Protein AF-A0A9D7JPU1-F1 (afdb_monomer)

Solvent-accessible surface area (backbone atoms only — not comparable to full-atom values): 12082 Å² total; per-residue (Å²): 112,72,72,60,59,52,53,53,54,51,59,51,62,78,64,71,44,66,69,60,55,51,57,49,53,52,51,52,49,53,54,52,50,52,51,51,50,51,52,51,49,53,50,52,52,53,52,50,53,53,52,49,55,55,47,51,59,44,49,53,51,32,52,54,38,50,54,53,34,54,50,53,51,50,56,47,52,54,51,49,54,52,50,52,54,53,49,50,36,44,55,69,66,71,63,54,66,66,49,39,75,73,31,70,65,66,59,38,50,92,76,61,81,72,82,87,79,72,74,51,66,52,50,50,58,52,52,75,40,50,92,79,50,62,79,89,49,51,66,57,47,52,50,48,52,55,51,51,52,53,51,52,52,48,52,62,69,42,45,62,58,49,52,49,52,50,54,37,51,54,42,44,50,74,75,36,65,42,72,74,40,89,48,69,72,25,46,51,54,44,42,51,45,58,74,67,36,67,40,61,28,67,72,47,75,63,62,70,82,58,81,81,114

Structure (mmCIF, N/CA/C/O backbone):
data_AF-A0A9D7JPU1-F1
#
_entry.id   AF-A0A9D7JPU1-F1
#
loop_
_atom_site.group_PDB
_atom_site.id
_atom_site.type_symbol
_atom_site.label_atom_id
_atom_site.label_alt_id
_atom_site.label_comp_id
_atom_site.label_asym_id
_atom_site.label_entity_id
_atom_site.label_seq_id
_atom_site.pdbx_PDB_ins_code
_atom_site.Cartn_x
_atom_site.Cartn_y
_atom_site.Cartn_z
_atom_site.occupancy
_atom_site.B_iso_or_equiv
_atom_site.auth_seq_id
_atom_site.auth_comp_id
_atom_site.auth_asym_id
_atom_site.auth_atom_id
_atom_site.pdbx_PDB_model_num
ATOM 1 N N . MET A 1 1 ? -39.599 10.832 43.050 1.00 56.16 1 MET A N 1
ATOM 2 C CA . MET A 1 1 ? -38.949 9.732 43.800 1.00 56.16 1 MET A CA 1
ATOM 3 C C . MET A 1 1 ? -38.439 10.158 45.180 1.00 56.16 1 MET A C 1
ATOM 5 O O . MET A 1 1 ? -38.893 9.575 46.152 1.00 56.16 1 MET A O 1
ATOM 9 N N . ILE A 1 2 ? -37.648 11.232 45.325 1.00 65.88 2 ILE A N 1
ATOM 10 C CA . ILE A 1 2 ? -37.103 11.702 46.627 1.00 65.88 2 ILE A CA 1
ATOM 11 C C . ILE A 1 2 ? -38.149 11.846 47.760 1.00 65.88 2 ILE A C 1
ATOM 13 O O . ILE A 1 2 ? -37.878 11.476 48.899 1.00 65.88 2 ILE A O 1
ATOM 17 N N . LYS A 1 3 ? -39.375 12.321 47.480 1.00 65.31 3 LYS A N 1
ATOM 18 C CA . LYS A 1 3 ? -40.420 12.511 48.514 1.00 65.31 3 LYS A CA 1
ATOM 19 C C . LYS A 1 3 ? -40.964 11.199 49.110 1.00 65.31 3 LYS A C 1
ATOM 21 O O . LYS A 1 3 ? -41.389 11.203 50.263 1.00 65.31 3 LYS A O 1
ATOM 26 N N . PHE A 1 4 ? -40.944 10.102 48.348 1.00 70.81 4 PHE A N 1
ATOM 27 C CA . PHE A 1 4 ? -41.438 8.789 48.784 1.00 70.81 4 PHE A CA 1
ATOM 28 C C . PHE A 1 4 ? -40.434 8.119 49.730 1.00 70.81 4 PHE A C 1
ATOM 30 O O . PHE A 1 4 ? -40.777 7.798 50.867 1.00 70.81 4 PHE A O 1
ATOM 37 N N . PHE A 1 5 ? -39.160 8.072 49.327 1.00 66.75 5 PHE A N 1
ATOM 38 C CA . PHE A 1 5 ? -38.055 7.593 50.166 1.00 66.75 5 PHE A CA 1
ATOM 39 C C . PHE A 1 5 ? -37.908 8.423 51.456 1.00 66.75 5 PHE A C 1
ATOM 41 O O . PHE A 1 5 ? -37.664 7.876 52.530 1.00 66.75 5 PHE A O 1
ATOM 48 N N . ARG A 1 6 ? -38.173 9.739 51.400 1.00 73.12 6 ARG A N 1
ATOM 49 C CA . ARG A 1 6 ? -38.145 10.622 52.581 1.00 73.12 6 ARG A CA 1
ATOM 50 C C . ARG A 1 6 ? -39.247 10.321 53.607 1.00 73.12 6 ARG A C 1
ATOM 52 O O . ARG A 1 6 ? -39.011 10.480 54.803 1.00 73.12 6 ARG A O 1
ATOM 59 N N . LYS A 1 7 ? -40.441 9.896 53.168 1.00 73.44 7 LYS A N 1
ATOM 60 C CA . LYS A 1 7 ? -41.538 9.483 54.069 1.00 73.44 7 LYS A CA 1
ATOM 61 C C . LYS A 1 7 ? -41.219 8.166 54.779 1.00 73.44 7 LYS A C 1
ATOM 63 O O . LYS A 1 7 ? -41.471 8.049 55.973 1.00 73.44 7 LYS A O 1
ATOM 68 N N . ILE A 1 8 ? -40.632 7.212 54.060 1.00 69.94 8 ILE A N 1
ATOM 69 C CA . ILE A 1 8 ? -40.251 5.900 54.599 1.00 69.94 8 ILE A CA 1
ATOM 70 C C . ILE A 1 8 ? -39.132 6.047 55.639 1.00 69.94 8 ILE A C 1
ATOM 72 O O . ILE A 1 8 ? -39.232 5.494 56.730 1.00 69.94 8 ILE A O 1
ATOM 76 N N . ARG A 1 9 ? -38.126 6.886 55.360 1.00 65.88 9 ARG A N 1
ATOM 77 C CA . ARG A 1 9 ? -37.018 7.168 56.288 1.00 65.88 9 ARG A CA 1
ATOM 78 C C . ARG A 1 9 ? -37.487 7.753 57.624 1.00 65.88 9 ARG A C 1
ATOM 80 O O . ARG A 1 9 ? -36.976 7.356 58.662 1.00 65.88 9 ARG A O 1
ATOM 87 N N . ARG A 1 10 ? -38.478 8.658 57.602 1.00 69.81 10 ARG A N 1
ATOM 88 C CA . ARG A 1 10 ? -39.096 9.213 58.823 1.00 69.81 10 ARG A CA 1
ATOM 89 C C . ARG A 1 10 ? -39.816 8.140 59.644 1.00 69.81 10 ARG A C 1
ATOM 91 O O . ARG A 1 10 ? -39.560 8.043 60.832 1.00 69.81 10 ARG A O 1
ATOM 98 N N . LYS A 1 11 ? -40.615 7.279 59.001 1.00 70.00 11 LYS A N 1
ATOM 99 C CA . LYS A 1 11 ? -41.310 6.170 59.681 1.00 70.00 11 LYS A CA 1
ATOM 100 C C . LYS A 1 11 ? -40.356 5.197 60.388 1.00 70.00 11 LYS A C 1
ATOM 102 O O . LYS A 1 11 ? -40.667 4.728 61.470 1.00 70.00 11 LYS A O 1
ATOM 107 N N . ILE A 1 12 ? -39.205 4.898 59.783 1.00 66.06 12 ILE A N 1
ATOM 108 C CA . ILE A 1 12 ? -38.212 3.966 60.350 1.00 66.06 12 ILE A CA 1
ATOM 109 C C . ILE A 1 12 ? -37.419 4.613 61.503 1.00 66.06 12 ILE A C 1
ATOM 111 O O . ILE A 1 12 ? -37.037 3.919 62.442 1.00 66.06 12 ILE A O 1
ATOM 115 N N . LEU A 1 13 ? -37.193 5.934 61.451 1.00 66.81 13 LEU A N 1
ATOM 116 C CA . LEU A 1 13 ? -36.579 6.707 62.541 1.00 66.81 13 LEU A CA 1
ATOM 117 C C . LEU A 1 13 ? -37.481 6.767 63.784 1.00 66.81 13 LEU A C 1
ATOM 119 O O . LEU A 1 13 ? -36.973 6.631 64.893 1.00 66.81 13 LEU A O 1
ATOM 123 N N . ASP A 1 14 ? -38.797 6.891 63.592 1.00 67.38 14 ASP A N 1
ATOM 124 C CA . ASP A 1 14 ? -39.781 6.912 64.685 1.00 67.38 14 ASP A CA 1
ATOM 125 C C . ASP A 1 14 ? -39.908 5.547 65.407 1.00 67.38 14 ASP A C 1
ATOM 127 O O . ASP A 1 14 ? -40.355 5.492 66.548 1.00 67.38 14 ASP A O 1
ATOM 131 N N . GLU A 1 15 ? -39.476 4.439 64.783 1.00 65.94 15 GLU A N 1
ATOM 132 C CA . GLU A 1 15 ? -39.530 3.075 65.347 1.00 65.94 15 GLU A CA 1
ATOM 133 C C . GLU A 1 15 ? -38.270 2.656 66.146 1.00 65.94 15 GLU A C 1
ATOM 135 O O . GLU A 1 15 ? -38.224 1.547 66.680 1.00 65.94 15 GLU A O 1
ATOM 140 N N . GLY A 1 16 ? -37.217 3.483 66.220 1.00 63.34 16 GLY A N 1
ATOM 141 C CA . GLY A 1 16 ? -36.033 3.248 67.074 1.00 63.34 16 GLY A CA 1
ATOM 142 C C . GLY A 1 16 ? -35.139 2.036 66.729 1.00 63.34 16 GLY A C 1
ATOM 143 O O . GLY A 1 16 ? -34.171 1.760 67.439 1.00 63.34 16 GLY A O 1
ATOM 144 N N . SER A 1 17 ? -35.410 1.297 65.645 1.00 69.38 17 SER A N 1
ATOM 145 C CA . SER A 1 17 ? -34.698 0.049 65.321 1.00 69.38 17 SER A CA 1
ATOM 146 C C . SER A 1 17 ? -33.529 0.249 64.341 1.00 69.38 17 SER A C 1
ATOM 148 O O . SER A 1 17 ? -33.656 0.163 63.118 1.00 69.38 17 SER A O 1
ATOM 150 N N . LEU A 1 18 ? -32.331 0.439 64.900 1.00 72.88 18 LEU A N 1
ATOM 151 C CA . LEU A 1 18 ? -31.066 0.622 64.167 1.00 72.88 18 LEU A CA 1
ATOM 152 C C . LEU A 1 18 ? -30.823 -0.453 63.081 1.00 72.88 18 LEU A C 1
ATOM 154 O O . LEU A 1 18 ? -30.373 -0.136 61.981 1.00 72.88 18 LEU A O 1
ATOM 158 N N . LYS A 1 19 ? -31.209 -1.715 63.339 1.00 76.19 19 LYS A N 1
ATOM 159 C CA . LYS A 1 19 ? -31.120 -2.822 62.364 1.00 76.19 19 LYS A CA 1
ATOM 160 C C . LYS A 1 19 ? -31.923 -2.574 61.079 1.00 76.19 19 LYS A C 1
ATOM 162 O O . LYS A 1 19 ? -31.415 -2.857 59.997 1.00 76.19 19 LYS A O 1
ATOM 167 N N . ARG A 1 20 ? -33.153 -2.046 61.165 1.00 73.81 20 ARG A N 1
ATOM 168 C CA . ARG A 1 20 ? -33.997 -1.789 59.979 1.00 73.81 20 ARG A CA 1
ATOM 169 C C . ARG A 1 20 ? -33.440 -0.640 59.143 1.00 73.81 20 ARG A C 1
ATOM 171 O O . ARG A 1 20 ? -33.449 -0.716 57.918 1.00 73.81 20 ARG A O 1
ATOM 178 N N . TYR A 1 21 ? -32.896 0.381 59.805 1.00 75.31 21 TYR A N 1
ATOM 179 C CA . TYR A 1 21 ? -32.231 1.500 59.142 1.00 75.31 21 TYR A CA 1
ATOM 180 C C . TYR A 1 21 ? -30.977 1.059 58.372 1.00 75.31 21 TYR A C 1
ATOM 182 O O . TYR A 1 21 ? -30.802 1.452 57.221 1.00 75.31 21 TYR A O 1
ATOM 190 N N . ILE A 1 22 ? -30.144 0.197 58.966 1.00 78.50 22 ILE A N 1
ATOM 191 C CA . ILE A 1 22 ? -28.933 -0.332 58.319 1.00 78.50 22 ILE A CA 1
ATOM 192 C C . ILE A 1 22 ? -29.284 -1.168 57.081 1.00 78.50 22 ILE A C 1
ATOM 194 O O . ILE A 1 22 ? -28.719 -0.937 56.016 1.00 78.50 22 ILE A O 1
ATOM 198 N N . ILE A 1 23 ? -30.251 -2.089 57.182 1.00 79.50 23 ILE A N 1
ATOM 199 C CA . ILE A 1 23 ? -30.690 -2.919 56.043 1.00 79.50 23 ILE A CA 1
ATOM 200 C C . ILE A 1 23 ? -31.212 -2.042 54.896 1.00 79.50 23 ILE A C 1
ATOM 202 O O . ILE A 1 23 ? -30.901 -2.283 53.731 1.00 79.50 23 ILE A O 1
ATOM 206 N N . TYR A 1 24 ? -31.968 -0.994 55.223 1.00 76.62 24 TYR A N 1
ATOM 207 C CA . TYR A 1 24 ? -32.508 -0.072 54.230 1.00 76.62 24 TYR A CA 1
ATOM 208 C C . TYR A 1 24 ? -31.421 0.779 53.558 1.00 76.62 24 TYR A C 1
ATOM 210 O O . TYR A 1 24 ? -31.420 0.920 52.337 1.00 76.62 24 TYR A O 1
ATOM 218 N N . ALA A 1 25 ? -30.468 1.307 54.332 1.00 81.56 25 ALA A N 1
ATOM 219 C CA . ALA A 1 25 ? -29.340 2.069 53.801 1.00 81.56 25 ALA A CA 1
ATOM 220 C C . ALA A 1 25 ? -28.452 1.213 52.881 1.00 81.56 25 ALA A C 1
ATOM 222 O O . ALA A 1 25 ? -28.023 1.686 51.833 1.00 81.56 25 ALA A O 1
ATOM 223 N N . ILE A 1 26 ? -28.235 -0.063 53.225 1.00 82.81 26 ILE A N 1
ATOM 224 C CA . ILE A 1 26 ? -27.533 -1.024 52.362 1.00 82.81 26 ILE A CA 1
ATOM 225 C C . ILE A 1 26 ? -28.304 -1.240 51.054 1.00 82.81 26 ILE A C 1
ATOM 227 O O . ILE A 1 26 ? -27.702 -1.220 49.983 1.00 82.81 26 ILE A O 1
ATOM 231 N N . GLY A 1 27 ? -29.631 -1.388 51.115 1.00 85.44 27 GLY A N 1
ATOM 232 C CA . GLY A 1 27 ? -30.470 -1.509 49.920 1.00 85.44 27 GLY A CA 1
ATOM 233 C C . GLY A 1 27 ? -30.379 -0.292 48.991 1.00 85.44 27 GLY A C 1
ATOM 234 O O . GLY A 1 27 ? -30.272 -0.455 47.777 1.00 85.44 27 GLY A O 1
ATOM 235 N N . GLU A 1 28 ? -30.363 0.922 49.550 1.00 87.56 28 GLU A N 1
ATOM 236 C CA . GLU A 1 28 ? -30.207 2.166 48.783 1.00 87.56 28 GLU A CA 1
ATOM 237 C C . GLU A 1 28 ? -28.817 2.259 48.131 1.00 87.56 28 GLU A C 1
ATOM 239 O O . GLU A 1 28 ? -28.718 2.605 46.956 1.00 87.56 28 GLU A O 1
ATOM 244 N N . ILE A 1 29 ? -27.757 1.852 48.839 1.00 90.31 29 ILE A N 1
ATOM 245 C CA . ILE A 1 29 ? -26.401 1.766 48.277 1.00 90.31 29 ILE A CA 1
ATOM 246 C C . ILE A 1 29 ? -26.352 0.757 47.124 1.00 90.31 29 ILE A C 1
ATOM 248 O O . ILE A 1 29 ? -25.834 1.086 46.062 1.00 90.31 29 ILE A O 1
ATOM 252 N N . ILE A 1 30 ? -26.920 -0.442 47.288 1.00 91.44 30 ILE A N 1
ATOM 253 C CA . ILE A 1 30 ? -26.940 -1.472 46.234 1.00 91.44 30 ILE A CA 1
ATOM 254 C C . ILE A 1 30 ? -27.683 -0.967 44.990 1.00 91.44 30 ILE A C 1
ATOM 256 O O . ILE A 1 30 ? -27.190 -1.129 43.876 1.00 91.44 30 ILE A O 1
ATOM 260 N N . LEU A 1 31 ? -28.832 -0.309 45.162 1.00 90.69 31 LEU A N 1
ATOM 261 C CA . LEU A 1 31 ? -29.595 0.288 44.060 1.00 90.69 31 LEU A CA 1
ATOM 262 C C . LEU A 1 31 ? -28.801 1.370 43.318 1.00 90.69 31 LEU A C 1
ATOM 264 O O . LEU 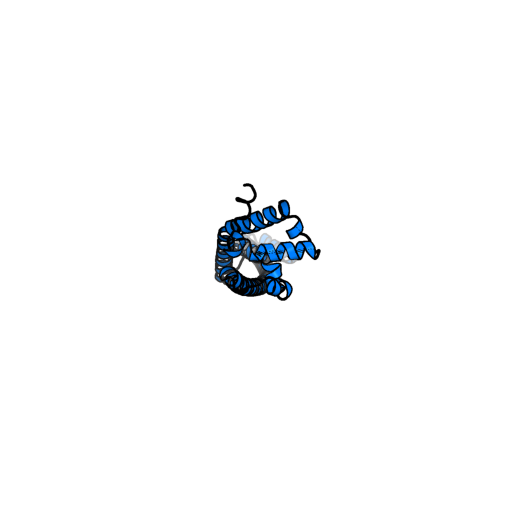A 1 31 ? -28.799 1.396 42.088 1.00 90.69 31 LEU A O 1
ATOM 268 N N . VAL A 1 32 ? -28.108 2.242 44.054 1.00 93.50 32 VAL A N 1
ATOM 269 C CA . VAL A 1 32 ? -27.237 3.272 43.470 1.00 93.50 32 VAL A CA 1
ATOM 270 C C . VAL A 1 32 ? -26.069 2.632 42.719 1.00 93.50 32 VAL A C 1
ATOM 272 O O . VAL A 1 32 ? -25.789 3.029 41.591 1.00 93.50 32 VAL A O 1
ATOM 275 N N . VAL A 1 33 ? -25.431 1.610 43.294 1.00 95.81 33 VAL A N 1
ATOM 276 C CA . VAL A 1 33 ? -24.328 0.876 42.656 1.00 95.81 33 VAL A CA 1
ATOM 277 C C . VAL A 1 33 ? -24.795 0.207 41.365 1.00 95.81 33 VAL A C 1
ATOM 279 O O . VAL A 1 33 ? -24.146 0.381 40.341 1.00 95.81 33 VAL A O 1
ATOM 282 N N . ILE A 1 34 ? -25.944 -0.477 41.359 1.00 96.12 34 ILE A N 1
ATOM 283 C CA . ILE A 1 34 ? -26.522 -1.064 40.138 1.00 96.12 34 ILE A CA 1
ATOM 284 C C . ILE A 1 34 ? -26.793 0.022 39.088 1.00 96.12 34 ILE A C 1
ATOM 286 O O . ILE A 1 34 ? -26.465 -0.165 37.919 1.00 96.12 34 ILE A O 1
ATOM 290 N N . GLY A 1 35 ? -27.337 1.174 39.494 1.00 96.19 35 GLY A N 1
ATOM 291 C CA . GLY A 1 35 ? -27.565 2.304 38.593 1.00 96.19 35 GLY A CA 1
ATOM 292 C C . GLY A 1 35 ? -26.276 2.826 37.950 1.00 96.19 35 GLY A C 1
ATOM 293 O O . GLY A 1 35 ? -26.240 3.039 36.739 1.00 96.19 35 GLY A O 1
ATOM 294 N N . ILE A 1 36 ? -25.205 2.972 38.736 1.00 96.31 36 ILE A N 1
ATOM 295 C CA . ILE A 1 36 ? -23.883 3.380 38.238 1.00 96.31 36 ILE A CA 1
ATOM 296 C C . ILE A 1 36 ? -23.314 2.317 37.296 1.00 96.31 36 ILE A C 1
ATOM 298 O O . ILE A 1 36 ? -22.841 2.661 36.217 1.00 96.31 36 ILE A O 1
ATOM 302 N N . LEU A 1 37 ? -23.392 1.036 37.660 1.00 96.50 37 LEU A N 1
ATOM 303 C CA . LEU A 1 37 ? -22.889 -0.058 36.830 1.00 96.50 37 LEU A CA 1
ATOM 304 C C . LEU A 1 37 ? -23.604 -0.116 35.477 1.00 96.50 37 LEU A C 1
ATOM 306 O O . LEU A 1 37 ? -22.943 -0.225 34.450 1.00 96.50 37 LEU A O 1
ATOM 310 N N . ILE A 1 38 ? -24.933 0.027 35.452 1.00 95.81 38 ILE A N 1
ATOM 311 C CA . ILE A 1 38 ? -25.704 0.080 34.202 1.00 95.81 38 ILE A CA 1
ATOM 312 C C . ILE A 1 38 ? -25.316 1.314 33.380 1.00 95.81 38 ILE A C 1
ATOM 314 O O . ILE A 1 38 ? -25.124 1.199 32.172 1.00 95.81 38 ILE A O 1
ATOM 318 N N . ALA A 1 39 ? -25.165 2.483 34.011 1.00 96.19 39 ALA A N 1
ATOM 319 C CA . ALA A 1 39 ? -24.754 3.703 33.317 1.00 96.19 39 ALA A CA 1
ATOM 320 C C . ALA A 1 39 ? -23.358 3.561 32.683 1.00 96.19 39 ALA A C 1
ATOM 322 O O . ALA A 1 39 ? -23.171 3.911 31.518 1.00 96.19 39 ALA A O 1
ATOM 323 N N . VAL A 1 40 ? -22.400 2.988 33.419 1.00 96.31 40 VAL A N 1
ATOM 324 C CA . VAL A 1 40 ? -21.055 2.678 32.915 1.00 96.31 40 VAL A CA 1
ATOM 325 C C . VAL A 1 40 ? -21.131 1.665 31.774 1.00 96.31 40 VAL A C 1
ATOM 327 O O . VAL A 1 40 ? -20.510 1.877 30.736 1.00 96.31 40 VAL A O 1
ATOM 330 N N . GLN A 1 41 ? -21.931 0.606 31.912 1.00 92.75 41 GLN A N 1
ATOM 331 C CA . GLN A 1 41 ? -22.073 -0.421 30.881 1.00 92.75 41 GLN A CA 1
ATOM 332 C C . GLN A 1 41 ? -22.688 0.133 29.589 1.00 92.75 41 GLN A C 1
ATOM 334 O O . GLN A 1 41 ? -22.193 -0.161 28.503 1.00 92.75 41 GLN A O 1
ATOM 339 N N . LEU A 1 42 ? -23.731 0.963 29.690 1.00 94.88 42 LEU A N 1
ATOM 340 C CA . LEU A 1 42 ? -24.345 1.630 28.538 1.00 94.88 42 LEU A CA 1
ATOM 341 C C . LEU A 1 42 ? -23.361 2.576 27.845 1.00 94.88 42 LEU A C 1
ATOM 343 O O . LEU A 1 42 ? -23.286 2.587 26.616 1.00 94.88 42 LEU A O 1
ATOM 347 N N . ASN A 1 43 ? -22.583 3.339 28.620 1.00 94.25 43 ASN A N 1
ATOM 348 C CA . ASN A 1 43 ? -21.546 4.200 28.064 1.00 94.25 43 ASN A CA 1
ATOM 349 C C . ASN A 1 43 ? -20.477 3.377 27.331 1.00 94.25 43 ASN A C 1
ATOM 351 O O . ASN A 1 43 ? -20.159 3.681 26.184 1.00 94.25 43 ASN A O 1
ATOM 355 N N . ASN A 1 44 ? -19.979 2.305 27.951 1.00 91.69 44 ASN A N 1
ATOM 356 C CA . ASN A 1 44 ? -18.981 1.422 27.348 1.00 91.69 44 ASN A CA 1
ATOM 357 C C . ASN A 1 44 ? -19.494 0.793 26.047 1.00 91.69 44 ASN A C 1
ATOM 359 O O . ASN A 1 44 ? -18.783 0.809 25.045 1.00 91.69 44 ASN A O 1
ATOM 363 N N . TRP A 1 45 ? -20.742 0.317 26.026 1.00 91.75 45 TRP A N 1
ATOM 364 C CA . TRP A 1 45 ? -21.343 -0.266 24.827 1.00 91.75 45 TRP A CA 1
ATOM 365 C C . TRP A 1 45 ? -21.507 0.755 23.692 1.00 91.75 45 TRP A C 1
ATOM 367 O O . TRP A 1 45 ? -21.200 0.460 22.537 1.00 91.75 45 TRP A O 1
ATOM 377 N N . ASN A 1 46 ? -21.928 1.985 24.004 1.00 92.38 46 ASN A N 1
ATOM 378 C CA . ASN A 1 46 ? -22.010 3.047 23.001 1.00 92.38 46 ASN A CA 1
ATOM 379 C C . ASN A 1 46 ? -20.626 3.409 22.430 1.00 92.38 46 ASN A C 1
ATOM 381 O O . ASN A 1 46 ? -20.496 3.581 21.219 1.00 92.38 46 ASN A O 1
ATOM 385 N N . GLN A 1 47 ? -19.596 3.483 23.280 1.00 91.31 47 GLN A N 1
ATOM 386 C CA . GLN A 1 47 ? -18.212 3.724 22.853 1.00 91.31 47 GLN A CA 1
ATOM 387 C C . GLN A 1 47 ? -17.681 2.589 21.969 1.00 91.31 47 GLN A C 1
ATOM 389 O O . GLN A 1 47 ? -17.033 2.846 20.959 1.00 91.31 47 GLN A O 1
ATOM 394 N N . GLU A 1 48 ? -17.974 1.333 22.312 1.00 88.75 48 GLU A N 1
ATOM 395 C CA . GLU A 1 48 ? -17.612 0.175 21.491 1.00 88.75 48 GLU A CA 1
ATOM 396 C C . GLU A 1 48 ? -18.293 0.216 20.118 1.00 88.75 48 GLU A C 1
ATOM 398 O O . GLU A 1 48 ? -17.636 0.016 19.099 1.00 88.75 48 GLU A O 1
ATOM 403 N N . ARG A 1 49 ? -19.587 0.553 20.065 1.00 89.88 49 ARG A N 1
ATO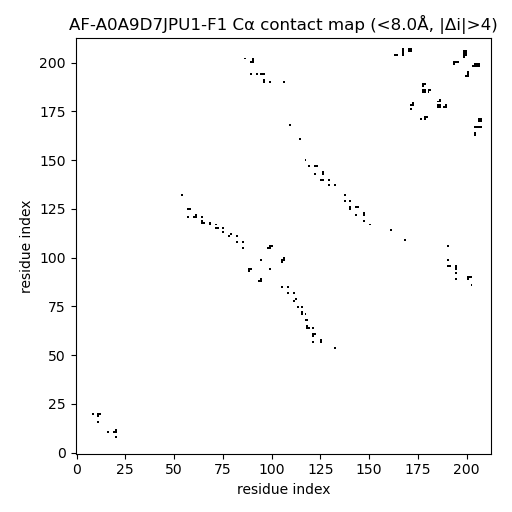M 404 C CA . ARG A 1 49 ? -20.323 0.705 18.804 1.00 89.88 49 ARG A CA 1
ATOM 405 C C . ARG A 1 49 ? -19.710 1.777 17.901 1.00 89.88 49 ARG A C 1
ATOM 407 O O . ARG A 1 49 ? -19.528 1.524 16.716 1.00 89.88 49 ARG A O 1
ATOM 414 N N . ILE A 1 50 ? -19.400 2.955 18.449 1.00 91.62 50 ILE A N 1
ATOM 415 C CA . ILE A 1 50 ? -18.783 4.056 17.687 1.00 91.62 50 ILE A CA 1
ATOM 416 C C . ILE A 1 50 ? -17.418 3.622 17.148 1.00 91.62 50 ILE A C 1
ATOM 418 O O . ILE A 1 50 ? -17.149 3.771 15.961 1.00 91.62 50 ILE A O 1
ATOM 422 N N . ARG A 1 51 ? -16.593 3.000 17.996 1.00 88.75 51 ARG A N 1
ATOM 423 C CA . ARG A 1 51 ? -15.273 2.487 17.613 1.00 88.75 51 ARG A CA 1
ATOM 424 C C . ARG A 1 51 ? -15.352 1.438 16.502 1.00 88.75 51 ARG A C 1
ATOM 426 O O . ARG A 1 51 ? -14.536 1.463 15.589 1.00 88.75 51 ARG A O 1
ATOM 433 N N . ASN A 1 52 ? -16.326 0.531 16.570 1.00 87.12 52 ASN A N 1
ATOM 434 C CA . ASN A 1 52 ? -16.536 -0.481 15.536 1.00 87.12 52 ASN A CA 1
ATOM 435 C C . ASN A 1 52 ? -16.969 0.151 14.206 1.00 87.12 52 ASN A C 1
ATOM 437 O O . ASN A 1 52 ? -16.456 -0.252 13.170 1.00 87.12 52 ASN A O 1
ATOM 441 N N . ALA A 1 53 ? -17.834 1.169 14.231 1.00 91.00 53 ALA A N 1
ATOM 442 C CA . ALA A 1 53 ? -18.227 1.891 13.021 1.00 91.00 53 ALA A CA 1
ATOM 443 C C . ALA A 1 53 ? -17.043 2.644 12.384 1.00 91.00 53 ALA A C 1
ATOM 445 O O . ALA A 1 53 ? -16.855 2.601 11.172 1.00 91.00 53 ALA A O 1
ATOM 446 N N . GLU A 1 54 ? -16.201 3.297 13.192 1.00 91.44 54 GLU A N 1
ATOM 447 C CA . GLU A 1 54 ? -14.963 3.923 12.703 1.00 91.44 54 GLU A CA 1
ATOM 448 C C . GLU A 1 54 ? -13.990 2.900 12.105 1.00 91.44 54 GLU A C 1
ATOM 450 O O . GLU A 1 54 ? -13.309 3.189 11.121 1.00 91.44 54 GLU A O 1
ATOM 455 N N . LEU A 1 55 ? -13.911 1.710 12.708 1.00 91.06 55 LEU A N 1
ATOM 456 C CA . LEU A 1 55 ? -13.068 0.627 12.223 1.00 91.06 55 LEU A CA 1
ATOM 457 C C . LEU A 1 55 ? -13.572 0.066 10.892 1.00 91.06 55 LEU A C 1
ATOM 459 O O . LEU A 1 55 ? -12.751 -0.172 10.018 1.00 91.06 55 LEU A O 1
ATOM 463 N N . GLU A 1 56 ? -14.880 -0.124 10.723 1.00 91.06 56 GLU A N 1
ATOM 464 C CA . GLU A 1 56 ? -15.467 -0.562 9.447 1.00 91.06 56 GLU A CA 1
ATOM 465 C C . GLU A 1 56 ? -15.107 0.412 8.321 1.00 91.06 56 GLU A C 1
ATOM 467 O O . GLU A 1 56 ? -14.524 -0.002 7.325 1.00 91.06 56 GLU A O 1
ATOM 472 N N . VAL A 1 57 ? -15.284 1.718 8.542 1.00 95.44 57 VAL A N 1
ATOM 473 C CA . VAL A 1 57 ? -14.881 2.746 7.566 1.00 95.44 57 VAL A CA 1
ATOM 474 C C . VAL A 1 57 ? -13.379 2.700 7.261 1.00 95.44 57 VAL A C 1
ATOM 476 O O . VAL A 1 57 ? -12.956 2.969 6.137 1.00 95.44 57 VAL A O 1
ATOM 479 N N . LEU A 1 58 ? -12.541 2.408 8.258 1.00 94.88 58 LEU A N 1
ATOM 480 C CA . LEU A 1 58 ? -11.103 2.266 8.038 1.00 94.88 58 LEU A CA 1
ATOM 481 C C . LEU A 1 58 ? -10.771 1.005 7.232 1.00 94.88 58 LEU A C 1
ATOM 483 O O . LEU A 1 58 ? -9.888 1.059 6.381 1.00 94.88 58 LEU A O 1
ATOM 487 N N . LEU A 1 59 ? -11.457 -0.109 7.490 1.00 93.50 59 LEU A N 1
ATOM 488 C CA . LEU A 1 59 ? -11.276 -1.355 6.749 1.00 93.50 59 LEU A CA 1
ATOM 489 C C . LEU A 1 59 ? -11.679 -1.193 5.280 1.00 93.50 59 LEU A C 1
ATOM 491 O O . LEU A 1 59 ? -10.924 -1.642 4.424 1.00 93.50 59 LEU A O 1
ATOM 495 N N . ASP A 1 60 ? -12.766 -0.473 4.991 1.00 96.19 60 ASP A N 1
ATOM 496 C CA . ASP A 1 60 ? -13.176 -0.155 3.616 1.00 96.19 60 ASP A CA 1
ATOM 497 C C . ASP A 1 60 ? -12.077 0.629 2.879 1.00 96.19 60 ASP A C 1
ATOM 499 O O . ASP A 1 60 ? -11.692 0.302 1.759 1.00 96.19 60 ASP A O 1
ATOM 503 N N . LYS A 1 61 ? -11.477 1.627 3.541 1.00 97.38 61 LYS A N 1
ATOM 504 C CA . LYS A 1 61 ? -10.351 2.387 2.971 1.00 97.38 61 LYS A CA 1
ATOM 505 C C . LYS A 1 61 ? -9.102 1.536 2.763 1.00 97.38 61 LYS A C 1
ATOM 507 O O . LYS A 1 61 ? -8.365 1.748 1.804 1.00 97.38 61 LYS A O 1
ATOM 512 N N . VAL A 1 62 ? -8.835 0.596 3.670 1.00 96.19 62 VAL A N 1
ATOM 513 C CA . VAL A 1 62 ? -7.739 -0.366 3.504 1.00 96.19 62 VAL A CA 1
ATOM 514 C C . VAL A 1 62 ? -7.999 -1.262 2.296 1.00 96.19 62 VAL A C 1
ATOM 516 O O . VAL A 1 62 ? -7.075 -1.509 1.527 1.00 96.19 62 VAL A O 1
ATOM 519 N N . GLU A 1 63 ? -9.231 -1.724 2.095 1.00 95.75 63 GLU A N 1
ATOM 520 C CA . GLU A 1 63 ? -9.608 -2.503 0.914 1.00 95.75 63 GLU A CA 1
ATOM 521 C C . GLU A 1 63 ? -9.406 -1.702 -0.380 1.00 95.75 63 GLU A C 1
ATOM 523 O O . GLU A 1 63 ? -8.761 -2.194 -1.308 1.00 95.75 63 GLU A O 1
ATOM 528 N N . GLU A 1 64 ? -9.874 -0.453 -0.424 1.00 97.06 64 GLU A N 1
ATOM 529 C CA . GLU A 1 64 ? -9.667 0.445 -1.566 1.00 97.06 64 GLU A CA 1
ATOM 530 C C . GLU A 1 64 ? -8.175 0.637 -1.881 1.00 97.06 64 GLU A C 1
ATOM 532 O O . GLU A 1 64 ? -7.762 0.484 -3.036 1.00 97.06 64 GLU A O 1
ATOM 537 N N . ASP A 1 65 ? -7.351 0.904 -0.863 1.00 95.69 65 ASP A N 1
ATOM 538 C CA . ASP A 1 65 ? -5.898 1.036 -1.015 1.00 95.69 65 ASP A CA 1
ATOM 539 C C . ASP A 1 65 ? -5.263 -0.248 -1.556 1.00 95.69 65 ASP A C 1
ATOM 541 O O . ASP A 1 65 ? -4.407 -0.194 -2.441 1.00 95.69 65 ASP A O 1
ATOM 545 N N . LEU A 1 66 ? -5.684 -1.415 -1.060 1.00 95.31 66 LEU A N 1
ATOM 546 C CA . LEU A 1 66 ? -5.183 -2.705 -1.531 1.00 95.31 66 LEU A CA 1
ATOM 547 C C . LEU A 1 66 ? -5.558 -2.958 -2.993 1.00 95.31 66 LEU A C 1
ATOM 549 O O . LEU A 1 66 ? -4.711 -3.420 -3.757 1.00 95.31 66 LEU A O 1
ATOM 553 N N . ILE A 1 67 ? -6.777 -2.614 -3.411 1.00 96.12 67 ILE A N 1
ATOM 554 C CA . ILE A 1 67 ? -7.199 -2.725 -4.813 1.00 96.12 67 ILE A CA 1
ATOM 555 C C . ILE A 1 67 ? -6.335 -1.826 -5.706 1.00 96.12 67 ILE A C 1
ATOM 557 O O . ILE A 1 67 ? -5.854 -2.273 -6.752 1.00 96.12 67 ILE A O 1
ATOM 561 N N . GLN A 1 68 ? -6.095 -0.577 -5.296 1.00 95.31 68 GLN A N 1
ATOM 562 C CA . GLN A 1 68 ? -5.229 0.331 -6.052 1.00 95.31 68 GLN A CA 1
ATOM 563 C C . GLN A 1 68 ? -3.783 -0.166 -6.097 1.00 95.31 68 GLN A C 1
ATOM 565 O O . GLN A 1 68 ? -3.155 -0.116 -7.153 1.00 95.31 68 GLN A O 1
ATOM 570 N N . ASN A 1 69 ? -3.272 -0.702 -4.989 1.00 94.25 69 ASN A N 1
ATOM 571 C CA . ASN A 1 69 ? -1.937 -1.285 -4.924 1.00 94.25 69 ASN A CA 1
ATOM 572 C C . ASN A 1 69 ? -1.797 -2.483 -5.865 1.00 94.25 69 ASN A C 1
ATOM 574 O O . ASN A 1 69 ? -0.844 -2.528 -6.633 1.00 94.25 69 ASN A O 1
ATOM 578 N N . ILE A 1 70 ? -2.761 -3.410 -5.871 1.00 93.94 70 ILE A N 1
ATOM 579 C CA . ILE A 1 70 ? -2.764 -4.564 -6.784 1.00 93.94 70 ILE A CA 1
ATOM 580 C C . ILE A 1 70 ? -2.721 -4.096 -8.239 1.00 93.94 70 ILE A C 1
ATOM 582 O O . ILE A 1 70 ? -1.944 -4.627 -9.038 1.00 93.94 70 ILE A O 1
ATOM 586 N N . LYS A 1 71 ? -3.524 -3.084 -8.585 1.00 94.00 71 LYS A N 1
ATOM 587 C CA . LYS A 1 71 ? -3.523 -2.501 -9.926 1.00 94.00 71 LYS A CA 1
ATOM 588 C C . LYS A 1 71 ? -2.165 -1.881 -10.262 1.00 94.00 71 LYS A C 1
ATOM 590 O O . LYS A 1 71 ? -1.579 -2.240 -11.275 1.00 94.00 71 LYS A O 1
ATOM 595 N N . ALA A 1 72 ? -1.635 -1.025 -9.391 1.00 90.50 72 ALA A N 1
ATOM 596 C CA . ALA A 1 72 ? -0.342 -0.377 -9.592 1.00 90.50 72 ALA A CA 1
ATOM 597 C C . ALA A 1 72 ? 0.800 -1.395 -9.743 1.00 90.50 72 ALA A C 1
ATOM 599 O O . ALA A 1 72 ? 1.670 -1.228 -10.595 1.00 90.50 72 ALA A O 1
ATOM 600 N N . THR A 1 73 ? 0.788 -2.470 -8.951 1.00 90.00 73 THR A N 1
ATOM 601 C CA . THR A 1 73 ? 1.757 -3.564 -9.072 1.00 90.00 73 THR A CA 1
ATOM 602 C C . THR A 1 73 ? 1.603 -4.307 -10.394 1.00 90.00 73 THR A C 1
ATOM 604 O O . THR A 1 73 ? 2.607 -4.604 -11.034 1.00 90.00 73 THR A O 1
ATOM 607 N N . SER A 1 74 ? 0.373 -4.579 -10.832 1.00 92.19 74 SER A N 1
ATOM 608 C CA . SER A 1 74 ? 0.115 -5.255 -12.110 1.00 92.19 74 SER A CA 1
ATOM 609 C C . SER A 1 74 ? 0.608 -4.420 -13.295 1.00 92.19 74 SER A C 1
ATOM 611 O O . SER A 1 74 ? 1.335 -4.934 -14.144 1.00 92.19 74 SER A O 1
ATOM 613 N N . ASP A 1 75 ? 0.301 -3.120 -13.296 1.00 89.19 75 ASP A N 1
ATOM 614 C CA . ASP A 1 75 ? 0.757 -2.173 -14.317 1.00 89.19 75 ASP A CA 1
ATOM 615 C C . ASP A 1 75 ? 2.298 -2.082 -14.333 1.00 89.19 75 ASP A C 1
ATOM 617 O O . ASP A 1 75 ? 2.927 -2.087 -15.394 1.00 89.19 75 ASP A O 1
ATOM 621 N N . ALA A 1 76 ? 2.937 -2.056 -13.156 1.00 87.06 76 ALA A N 1
ATOM 622 C CA . ALA A 1 76 ? 4.395 -2.037 -13.044 1.00 87.06 76 ALA A CA 1
ATOM 623 C C . ALA A 1 76 ? 5.039 -3.323 -13.588 1.00 87.06 76 ALA A C 1
ATOM 625 O O . ALA A 1 76 ? 6.024 -3.251 -14.322 1.00 87.06 76 ALA A O 1
ATOM 626 N N . ILE A 1 77 ? 4.470 -4.491 -13.277 1.00 87.75 77 ILE A N 1
ATOM 627 C CA . ILE A 1 77 ? 4.934 -5.784 -13.795 1.00 87.75 77 ILE A CA 1
ATOM 628 C C . ILE A 1 77 ? 4.887 -5.802 -15.329 1.00 87.75 77 ILE A C 1
ATOM 630 O O . ILE A 1 77 ? 5.856 -6.218 -15.964 1.00 87.75 77 ILE A O 1
ATOM 634 N N . GLU A 1 78 ? 3.804 -5.313 -15.938 1.00 89.25 78 GLU A N 1
ATOM 635 C CA . GLU A 1 78 ? 3.689 -5.224 -17.398 1.00 89.25 78 GLU A CA 1
ATOM 636 C C . GLU A 1 78 ? 4.777 -4.320 -17.999 1.00 89.25 78 GLU A C 1
ATOM 638 O O . GLU A 1 78 ? 5.448 -4.697 -18.965 1.00 89.25 78 GLU A O 1
ATOM 643 N N . ILE A 1 79 ? 5.017 -3.153 -17.392 1.00 86.62 79 ILE A N 1
ATOM 644 C CA . ILE A 1 79 ? 6.087 -2.243 -17.818 1.00 86.62 79 ILE A CA 1
ATOM 645 C C . ILE A 1 79 ? 7.454 -2.925 -17.720 1.00 86.62 79 ILE A C 1
ATOM 647 O O . ILE A 1 79 ? 8.251 -2.805 -18.653 1.00 86.62 79 ILE A O 1
ATOM 651 N N . TYR A 1 80 ? 7.726 -3.661 -16.639 1.00 85.62 80 TYR A N 1
ATOM 652 C CA . TYR A 1 80 ? 8.985 -4.385 -16.476 1.00 85.62 80 TYR A CA 1
ATOM 653 C C . TYR A 1 80 ? 9.170 -5.479 -17.528 1.00 85.62 80 TYR A C 1
ATOM 655 O O . TYR A 1 80 ? 10.259 -5.579 -18.089 1.00 85.62 80 TYR A O 1
ATOM 663 N N . TYR A 1 81 ? 8.126 -6.237 -17.872 1.00 88.31 81 TYR A N 1
ATOM 664 C CA . TYR A 1 81 ? 8.201 -7.230 -18.950 1.00 88.31 81 TYR A CA 1
ATOM 665 C C . TYR A 1 81 ? 8.494 -6.598 -20.312 1.00 88.31 81 TYR A C 1
ATOM 667 O O . TYR A 1 81 ? 9.336 -7.097 -21.064 1.00 88.31 81 TYR A O 1
ATOM 675 N N . ILE A 1 82 ? 7.832 -5.482 -20.625 1.00 88.50 82 ILE A N 1
ATOM 676 C CA . ILE A 1 82 ? 8.086 -4.736 -21.861 1.00 88.50 82 ILE A CA 1
ATOM 677 C C . ILE A 1 82 ? 9.533 -4.235 -21.876 1.00 88.50 82 ILE A C 1
ATOM 679 O O . ILE A 1 82 ? 10.246 -4.438 -22.858 1.00 88.50 82 ILE A O 1
ATOM 683 N N . ASN A 1 83 ? 9.982 -3.602 -20.790 1.00 86.50 83 ASN A N 1
ATOM 684 C CA . ASN A 1 83 ? 11.329 -3.052 -20.702 1.00 86.50 83 ASN A CA 1
ATOM 685 C C . ASN A 1 83 ? 12.395 -4.154 -20.786 1.00 86.50 83 ASN A C 1
ATOM 687 O O . ASN A 1 83 ? 13.383 -3.957 -21.490 1.00 86.50 83 ASN A O 1
ATOM 691 N N . ASP A 1 84 ? 12.196 -5.313 -20.149 1.00 86.38 84 ASP A N 1
ATOM 692 C CA . ASP A 1 84 ? 13.101 -6.468 -20.255 1.00 86.38 84 ASP A CA 1
ATOM 693 C C . ASP A 1 84 ? 13.199 -6.959 -21.705 1.00 86.38 84 ASP A C 1
ATOM 695 O O . ASP A 1 84 ? 14.297 -7.107 -22.241 1.00 86.38 84 ASP A O 1
ATOM 699 N N . SER A 1 85 ? 12.060 -7.122 -22.387 1.00 90.12 85 SER A N 1
ATOM 700 C CA . SER A 1 85 ? 12.039 -7.552 -23.788 1.00 90.12 85 SER A CA 1
ATOM 701 C C . SER A 1 85 ? 12.771 -6.570 -24.707 1.00 90.12 85 SER A C 1
ATOM 703 O O . SER A 1 85 ? 13.597 -6.991 -25.517 1.00 90.12 85 SER A O 1
ATOM 705 N N . LEU A 1 86 ? 12.522 -5.264 -24.568 1.00 88.56 86 LEU A N 1
ATOM 706 C CA . LEU A 1 86 ? 13.203 -4.243 -25.370 1.00 88.56 86 LEU A CA 1
ATOM 707 C C . LEU A 1 86 ? 14.699 -4.172 -25.047 1.00 88.56 86 LEU A C 1
ATOM 709 O O . LEU A 1 86 ? 15.516 -4.081 -25.960 1.00 88.56 86 LEU A O 1
ATOM 713 N N . THR A 1 87 ? 15.069 -4.278 -23.769 1.00 85.00 87 THR A N 1
ATOM 714 C CA . THR A 1 87 ? 16.473 -4.272 -23.335 1.00 85.00 87 THR A CA 1
ATOM 715 C C . THR A 1 87 ? 17.234 -5.461 -23.914 1.00 85.00 87 THR A C 1
ATOM 717 O O . THR A 1 87 ? 18.346 -5.285 -24.402 1.00 85.00 87 THR A O 1
ATOM 720 N N . ARG A 1 88 ? 16.631 -6.657 -23.958 1.00 87.38 88 ARG A N 1
ATOM 721 C CA . ARG A 1 88 ? 17.243 -7.829 -24.610 1.00 87.38 88 ARG A CA 1
ATOM 722 C C . ARG A 1 88 ? 17.487 -7.607 -26.099 1.00 87.38 88 ARG A C 1
ATOM 724 O O . ARG A 1 88 ? 18.573 -7.921 -26.572 1.00 87.38 88 ARG A O 1
ATOM 731 N N . LYS A 1 89 ? 16.523 -7.021 -26.820 1.00 89.31 89 LYS A N 1
ATOM 732 C CA . LYS A 1 89 ? 16.701 -6.689 -28.244 1.00 89.31 89 LYS A CA 1
ATOM 733 C C . LYS A 1 89 ? 17.853 -5.702 -28.459 1.00 89.31 89 LYS A C 1
ATOM 735 O O . LYS A 1 89 ? 18.603 -5.843 -29.417 1.00 89.31 89 LYS A O 1
ATOM 740 N N . ILE A 1 90 ? 18.020 -4.731 -27.558 1.00 86.62 90 ILE A N 1
ATOM 741 C CA . ILE A 1 90 ? 19.150 -3.789 -27.589 1.00 86.62 90 ILE A CA 1
ATOM 742 C C . ILE A 1 90 ? 20.477 -4.514 -27.339 1.00 86.62 90 ILE A C 1
ATOM 744 O O . ILE A 1 90 ? 21.411 -4.347 -28.120 1.00 86.62 90 ILE A O 1
ATOM 748 N N . ILE A 1 91 ? 20.556 -5.330 -26.281 1.00 84.38 91 ILE A N 1
ATOM 749 C CA . ILE A 1 91 ? 21.768 -6.083 -25.912 1.00 84.38 91 ILE A CA 1
ATOM 750 C C . ILE A 1 91 ? 22.214 -7.008 -27.051 1.00 84.38 91 ILE A C 1
ATOM 752 O O . ILE A 1 91 ? 23.409 -7.126 -27.311 1.00 84.38 91 ILE A O 1
ATOM 756 N N . ASN A 1 92 ? 21.261 -7.643 -27.734 1.00 88.56 92 ASN A N 1
ATOM 757 C CA . ASN A 1 92 ? 21.522 -8.564 -28.839 1.00 88.56 92 ASN A CA 1
ATOM 758 C C . ASN A 1 92 ? 21.744 -7.864 -30.192 1.00 88.56 92 ASN A C 1
ATOM 760 O O . ASN A 1 92 ? 21.889 -8.546 -31.203 1.00 88.56 92 ASN A O 1
ATOM 764 N N . GLU A 1 93 ? 21.750 -6.527 -30.227 1.00 88.06 93 GLU A N 1
ATOM 765 C CA . GLU A 1 93 ? 21.903 -5.726 -31.452 1.00 88.06 93 GLU A CA 1
ATOM 766 C C . GLU A 1 93 ? 20.814 -6.004 -32.510 1.00 88.06 93 GLU A C 1
ATOM 768 O O . GLU A 1 93 ? 21.024 -5.870 -33.714 1.00 88.06 93 GLU A O 1
ATOM 773 N N . GLU A 1 94 ? 19.609 -6.357 -32.053 1.00 90.81 94 GLU A N 1
ATOM 774 C CA . GLU A 1 94 ? 18.438 -6.666 -32.887 1.00 90.81 94 GLU A CA 1
ATOM 775 C C . GLU A 1 94 ? 17.607 -5.418 -33.244 1.00 90.81 94 GLU A C 1
ATOM 777 O O . GLU A 1 94 ? 16.567 -5.528 -33.894 1.00 90.81 94 GLU A O 1
ATOM 782 N N . VAL A 1 95 ? 18.033 -4.228 -32.807 1.00 90.94 95 VAL A N 1
ATOM 783 C CA . VAL A 1 95 ? 17.346 -2.952 -33.060 1.00 90.94 95 VAL A CA 1
ATOM 784 C C . VAL A 1 95 ? 18.190 -2.013 -33.908 1.00 90.94 95 VAL A C 1
ATOM 786 O O . VAL A 1 95 ? 19.404 -1.897 -33.752 1.00 90.94 95 VAL A O 1
ATOM 789 N N . THR A 1 96 ? 17.518 -1.274 -34.780 1.00 91.12 96 THR A N 1
ATOM 790 C CA . THR A 1 96 ? 18.110 -0.241 -35.628 1.00 91.12 96 THR A CA 1
ATOM 791 C C . THR A 1 96 ? 17.627 1.145 -35.220 1.00 91.12 96 THR A C 1
ATOM 793 O O . THR A 1 96 ? 16.620 1.303 -34.529 1.00 91.12 96 THR A O 1
ATOM 796 N N . ILE A 1 97 ? 18.288 2.192 -35.723 1.00 88.88 97 ILE A N 1
ATOM 797 C CA . ILE A 1 97 ? 17.837 3.575 -35.509 1.00 88.88 97 ILE A CA 1
ATOM 798 C C . ILE A 1 97 ? 16.389 3.799 -35.978 1.00 88.88 97 ILE A C 1
ATOM 800 O O . ILE A 1 97 ? 15.649 4.560 -35.361 1.00 88.88 97 ILE A O 1
ATOM 804 N N . LYS A 1 98 ? 15.953 3.106 -37.040 1.00 91.25 98 LYS A N 1
ATOM 805 C CA . LYS A 1 98 ? 14.593 3.215 -37.578 1.00 91.25 98 LYS A CA 1
ATOM 806 C C . LYS A 1 98 ? 13.555 2.672 -36.591 1.00 91.25 98 LYS A C 1
ATOM 808 O O . LYS A 1 98 ? 12.456 3.217 -36.519 1.00 91.25 98 LYS A O 1
ATOM 813 N N . ASP A 1 99 ? 13.903 1.650 -35.814 1.00 93.06 99 ASP A N 1
ATOM 814 C CA . ASP A 1 99 ? 13.014 1.079 -34.800 1.00 93.06 99 ASP A CA 1
ATOM 815 C C . ASP A 1 99 ? 12.771 2.072 -33.661 1.00 93.06 99 ASP A C 1
ATOM 817 O O . ASP A 1 99 ? 11.635 2.228 -33.229 1.00 93.06 99 ASP A O 1
ATOM 821 N N . TYR A 1 100 ? 13.786 2.847 -33.260 1.00 89.62 100 TYR A N 1
ATOM 822 C CA . TYR A 1 100 ? 13.626 3.917 -32.264 1.00 89.62 100 TYR A CA 1
ATOM 823 C C . TYR A 1 100 ? 12.663 5.030 -32.704 1.00 89.62 100 TYR A C 1
ATOM 825 O O . TYR A 1 100 ? 11.983 5.614 -31.861 1.00 89.62 100 TYR A O 1
ATOM 833 N N . TYR A 1 101 ? 12.574 5.314 -34.009 1.00 88.81 101 TYR A N 1
ATOM 834 C CA . TYR A 1 101 ? 11.603 6.273 -34.548 1.00 88.81 101 TYR A CA 1
ATOM 835 C C . TYR A 1 101 ? 10.177 5.712 -34.622 1.00 88.81 101 TYR A C 1
ATOM 837 O O . TYR A 1 101 ? 9.219 6.475 -34.504 1.00 88.81 101 TYR A O 1
ATOM 845 N N . ASN A 1 102 ? 10.026 4.401 -34.832 1.00 91.31 102 ASN A N 1
ATOM 846 C CA . ASN A 1 102 ? 8.721 3.768 -35.044 1.00 91.31 102 ASN A CA 1
ATOM 847 C C . ASN A 1 102 ? 8.108 3.192 -33.761 1.00 91.31 102 ASN A C 1
ATOM 849 O O . ASN A 1 102 ? 6.888 3.054 -33.680 1.00 91.31 102 ASN A O 1
ATOM 853 N N . ASP A 1 103 ? 8.928 2.874 -32.760 1.00 90.75 103 ASP A N 1
ATOM 854 C CA . ASP A 1 103 ? 8.501 2.334 -31.475 1.00 90.75 103 ASP A CA 1
ATOM 855 C C . ASP A 1 103 ? 8.723 3.366 -30.360 1.00 90.75 103 ASP A C 1
ATOM 857 O O . ASP A 1 103 ? 9.825 3.586 -29.849 1.00 90.75 103 ASP A O 1
ATOM 861 N N . LYS A 1 104 ? 7.620 3.991 -29.938 1.00 86.25 104 LYS A N 1
ATOM 862 C CA . LYS A 1 104 ? 7.619 4.977 -28.852 1.00 86.25 104 LYS A CA 1
ATOM 863 C C . LYS A 1 104 ? 8.090 4.382 -27.519 1.00 86.25 104 LYS A C 1
ATOM 865 O O . LYS A 1 104 ? 8.621 5.129 -26.694 1.00 86.25 104 LYS A O 1
ATOM 870 N N . MET A 1 105 ? 7.880 3.089 -27.268 1.00 86.06 105 MET A N 1
ATOM 871 C CA . MET A 1 105 ? 8.348 2.440 -26.041 1.00 86.06 105 MET A CA 1
ATOM 872 C C . MET A 1 105 ? 9.869 2.318 -26.053 1.00 86.06 105 MET A C 1
ATOM 874 O O . MET A 1 105 ? 10.507 2.687 -25.067 1.00 86.06 105 MET A O 1
ATOM 878 N N . LEU A 1 106 ? 10.441 1.909 -27.187 1.00 87.25 106 LEU A N 1
ATOM 879 C CA . LEU A 1 106 ? 11.886 1.825 -27.389 1.00 87.25 106 LEU A CA 1
ATOM 880 C C . LEU A 1 106 ? 12.552 3.210 -27.285 1.00 87.25 106 LEU A C 1
ATOM 882 O O . LEU A 1 106 ? 13.510 3.388 -26.534 1.00 87.25 106 LEU A O 1
ATOM 886 N N . GLY A 1 107 ? 11.977 4.224 -27.941 1.00 83.31 107 GLY A N 1
ATOM 887 C CA . GLY A 1 107 ? 12.451 5.614 -27.891 1.00 83.31 107 GLY A CA 1
ATOM 888 C C . GLY A 1 107 ? 12.474 6.243 -26.494 1.00 83.31 107 GLY A C 1
ATOM 889 O O . GLY A 1 107 ? 13.274 7.145 -26.238 1.00 83.31 107 GLY A O 1
ATOM 890 N N . ASN A 1 108 ? 11.624 5.762 -25.584 1.00 81.75 108 ASN A N 1
ATOM 891 C CA . ASN A 1 108 ? 11.520 6.270 -24.217 1.00 81.75 108 ASN A CA 1
ATOM 892 C C . ASN A 1 108 ? 12.103 5.325 -23.164 1.00 81.75 108 ASN A C 1
ATOM 894 O O . ASN A 1 108 ? 11.999 5.641 -21.984 1.00 81.75 108 ASN A O 1
ATOM 898 N N . LEU A 1 109 ? 12.718 4.202 -23.548 1.00 82.44 109 LEU A N 1
ATOM 899 C CA . LEU A 1 109 ? 13.145 3.155 -22.615 1.00 82.44 109 LEU A CA 1
ATOM 900 C C . LEU A 1 109 ? 13.989 3.699 -21.449 1.00 82.44 109 LEU A C 1
ATOM 902 O O . LEU A 1 109 ? 13.745 3.341 -20.299 1.00 82.44 109 LEU A O 1
ATOM 906 N N . LEU A 1 110 ? 14.893 4.649 -21.727 1.00 77.69 110 LEU A N 1
ATOM 907 C CA . LEU A 1 110 ? 15.699 5.332 -20.706 1.00 77.69 110 LEU A CA 1
ATOM 908 C C . LEU A 1 110 ? 14.890 6.001 -19.595 1.00 77.69 110 LEU A C 1
ATOM 910 O O . LEU A 1 110 ? 15.401 6.162 -18.498 1.00 77.69 110 LEU A O 1
ATOM 914 N N . PHE A 1 111 ? 13.667 6.432 -19.875 1.00 76.19 111 PHE A N 1
ATOM 915 C CA . PHE A 1 111 ? 12.848 7.236 -18.969 1.00 76.19 111 PHE A CA 1
ATOM 916 C C . PHE A 1 111 ? 11.659 6.452 -18.403 1.00 76.19 111 PHE A C 1
ATOM 918 O O . PHE A 1 111 ? 10.834 7.022 -17.696 1.00 76.19 111 PHE A O 1
ATOM 925 N N . ARG A 1 112 ? 11.542 5.157 -18.729 1.00 73.12 112 ARG A N 1
ATOM 926 C CA . ARG A 1 112 ? 10.370 4.324 -18.408 1.00 73.12 112 ARG A CA 1
ATOM 927 C C . ARG A 1 112 ? 10.526 3.441 -17.175 1.00 73.12 112 ARG A C 1
ATOM 929 O O . ARG A 1 112 ? 9.620 2.661 -16.895 1.00 73.12 112 ARG A O 1
ATOM 936 N N . ASN A 1 113 ? 11.618 3.555 -16.422 1.00 68.31 113 ASN A N 1
ATOM 937 C CA . ASN A 1 113 ? 11.696 2.897 -15.119 1.00 68.31 113 ASN A CA 1
ATOM 938 C C . ASN A 1 113 ? 10.835 3.671 -14.121 1.00 68.31 113 ASN A C 1
ATOM 940 O O . ASN A 1 113 ? 11.246 4.684 -13.554 1.00 68.31 113 ASN A O 1
ATOM 944 N N . GLN A 1 114 ? 9.600 3.206 -13.960 1.00 64.38 114 GLN A N 1
ATOM 945 C CA . GLN A 1 114 ? 8.684 3.700 -12.951 1.00 64.38 114 GLN A CA 1
ATOM 946 C C . GLN A 1 114 ? 8.931 2.933 -11.658 1.00 64.38 114 GLN A C 1
ATOM 948 O O . GLN A 1 114 ? 8.788 1.717 -11.618 1.00 64.38 114 GLN A O 1
ATOM 953 N N . LEU A 1 115 ? 9.277 3.655 -10.595 1.00 69.19 115 LEU A N 1
ATOM 954 C CA . LEU A 1 115 ? 9.302 3.065 -9.265 1.00 69.19 115 LEU A CA 1
ATOM 955 C C . LEU A 1 115 ? 7.875 2.789 -8.813 1.00 69.19 115 LEU A C 1
ATOM 957 O O . LEU A 1 115 ? 7.039 3.701 -8.797 1.00 69.19 115 LEU A O 1
ATOM 961 N N . LEU A 1 116 ? 7.620 1.549 -8.416 1.00 80.12 116 LEU A N 1
ATOM 962 C CA . LEU A 1 116 ? 6.378 1.183 -7.765 1.00 80.12 116 LEU A CA 1
ATOM 963 C C . LEU A 1 116 ? 6.351 1.842 -6.382 1.00 80.12 116 LEU A C 1
ATOM 965 O O . LEU A 1 116 ? 7.262 1.668 -5.581 1.00 80.12 116 LEU A O 1
ATOM 969 N N . ARG A 1 117 ? 5.311 2.627 -6.102 1.00 78.44 117 ARG A N 1
ATOM 970 C CA . ARG A 1 117 ? 5.046 3.153 -4.759 1.00 78.44 117 ARG A CA 1
ATOM 971 C C . ARG A 1 117 ? 3.674 2.681 -4.337 1.00 78.44 117 ARG A C 1
ATOM 973 O O . ARG A 1 117 ? 2.686 3.030 -4.980 1.00 78.44 117 ARG A O 1
ATOM 980 N N . LEU A 1 118 ? 3.632 1.892 -3.276 1.00 88.56 118 LEU A N 1
ATOM 981 C CA . LEU A 1 118 ? 2.391 1.362 -2.733 1.00 88.56 118 LEU A CA 1
ATOM 982 C C . LEU A 1 118 ? 1.843 2.313 -1.672 1.00 88.56 118 LEU A C 1
ATOM 984 O O . LEU A 1 118 ? 2.594 2.831 -0.842 1.00 88.56 118 LEU A O 1
ATOM 988 N N . ASN A 1 119 ? 0.532 2.539 -1.685 1.00 90.56 119 ASN A N 1
ATOM 989 C CA . ASN A 1 119 ? -0.129 3.271 -0.618 1.00 90.56 119 ASN A CA 1
ATOM 990 C C . ASN A 1 119 ? -0.226 2.380 0.625 1.00 90.56 119 ASN A C 1
ATOM 992 O O . ASN A 1 119 ? -0.824 1.307 0.589 1.00 90.56 119 ASN A O 1
ATOM 996 N N . THR A 1 120 ? 0.364 2.823 1.730 1.00 94.06 120 THR A N 1
ATOM 997 C CA . THR A 1 120 ? 0.369 2.094 3.005 1.00 94.06 120 THR A CA 1
ATOM 998 C C . THR A 1 120 ? -0.297 2.872 4.135 1.00 94.06 120 THR A C 1
ATOM 1000 O O . THR A 1 120 ? -0.352 2.389 5.265 1.00 94.06 120 THR A O 1
ATOM 1003 N N . GLU A 1 121 ? -0.833 4.064 3.855 1.00 95.44 121 GLU A N 1
ATOM 1004 C CA . GLU A 1 121 ? -1.302 4.998 4.879 1.00 95.44 121 GLU A CA 1
ATOM 1005 C C . GLU A 1 121 ? -2.406 4.393 5.757 1.00 95.44 121 GLU A C 1
ATOM 1007 O O . GLU A 1 121 ? -2.287 4.384 6.984 1.00 95.44 121 GLU A O 1
ATOM 1012 N N . ASN A 1 122 ? -3.470 3.850 5.156 1.00 96.75 122 ASN A N 1
ATOM 1013 C CA . ASN A 1 122 ? -4.588 3.315 5.934 1.00 96.75 122 ASN A CA 1
ATOM 1014 C C . ASN A 1 122 ? -4.249 1.975 6.602 1.00 96.75 122 ASN A C 1
ATOM 1016 O O . ASN A 1 122 ? -4.760 1.690 7.685 1.00 96.75 122 ASN A O 1
ATOM 1020 N N . ILE A 1 123 ? -3.331 1.193 6.025 1.00 95.62 123 ILE A N 1
ATOM 1021 C CA . ILE A 1 123 ? -2.809 -0.035 6.644 1.00 95.62 123 ILE A CA 1
ATOM 1022 C C . ILE A 1 123 ? -2.026 0.312 7.918 1.00 95.62 123 ILE A C 1
ATOM 1024 O O . ILE A 1 123 ? -2.229 -0.317 8.955 1.00 95.62 123 ILE A O 1
ATOM 1028 N N . ASN A 1 124 ? -1.192 1.355 7.880 1.00 96.25 124 ASN A N 1
ATOM 1029 C CA . ASN A 1 124 ? -0.470 1.834 9.060 1.00 96.25 124 ASN A CA 1
ATOM 1030 C C . ASN A 1 124 ? -1.435 2.348 10.137 1.00 96.25 124 ASN A C 1
ATOM 1032 O O . ASN A 1 124 ? -1.335 1.926 11.287 1.00 96.25 124 ASN A O 1
ATOM 1036 N N . LYS A 1 125 ? -2.442 3.152 9.765 1.00 95.44 125 LYS A N 1
ATOM 1037 C CA . LYS A 1 125 ? -3.498 3.598 10.700 1.00 95.44 125 LYS A CA 1
ATOM 1038 C C . LYS A 1 125 ? -4.261 2.432 11.333 1.00 95.44 125 LYS A C 1
ATOM 1040 O O . LYS A 1 125 ? -4.676 2.518 12.489 1.00 95.44 125 LYS A O 1
ATOM 1045 N N . LEU A 1 126 ? -4.482 1.354 10.580 1.00 94.50 126 LEU A N 1
ATOM 1046 C CA . LEU A 1 126 ? -5.123 0.143 11.087 1.00 94.50 126 LEU A CA 1
ATOM 1047 C C . LEU A 1 126 ? -4.234 -0.558 12.125 1.00 94.50 126 LEU A C 1
ATOM 1049 O O . LEU A 1 126 ? -4.729 -0.950 13.180 1.00 94.50 126 LEU A O 1
ATOM 1053 N N . ILE A 1 127 ? -2.930 -0.664 11.859 1.00 94.38 127 ILE A N 1
ATOM 1054 C CA . ILE A 1 127 ? -1.947 -1.247 12.784 1.00 94.38 127 ILE A CA 1
ATOM 1055 C C . ILE A 1 127 ? -1.824 -0.410 14.065 1.00 94.38 127 ILE A C 1
ATOM 1057 O O . ILE A 1 127 ? -1.821 -0.974 15.155 1.00 94.38 127 ILE A O 1
ATOM 1061 N N . GLU A 1 128 ? -1.791 0.920 13.962 1.00 93.31 128 GLU A N 1
ATOM 1062 C CA . GLU A 1 128 ? -1.734 1.832 15.117 1.00 93.31 128 GLU A CA 1
ATOM 1063 C C . GLU A 1 128 ? -2.920 1.660 16.079 1.00 93.31 128 GLU A C 1
ATOM 1065 O O . GLU A 1 128 ? -2.808 1.930 17.273 1.00 93.31 128 GLU A O 1
ATOM 1070 N N . LYS A 1 129 ? -4.066 1.192 15.573 1.00 90.31 129 LYS A N 1
ATOM 1071 C CA . LYS A 1 129 ? -5.276 0.954 16.366 1.00 90.31 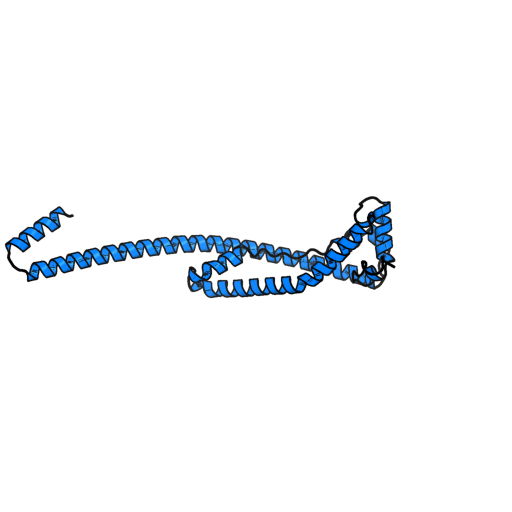129 LYS A CA 1
ATOM 1072 C C . LYS A 1 129 ? -5.346 -0.449 16.983 1.00 90.31 129 LYS A C 1
ATOM 107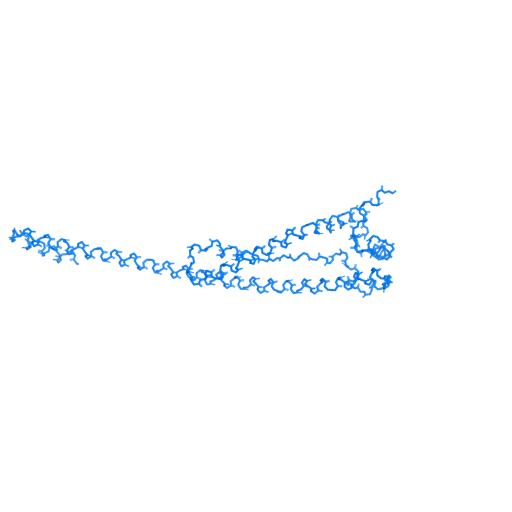4 O O . LYS A 1 129 ? -6.333 -0.729 17.656 1.00 90.31 129 LYS A O 1
ATOM 1079 N N . GLU A 1 130 ? -4.346 -1.315 16.807 1.00 89.19 130 GLU A N 1
ATOM 1080 C CA . GLU A 1 130 ? -4.358 -2.727 17.238 1.00 89.19 130 GLU A CA 1
ATOM 1081 C C . GLU A 1 130 ? -4.843 -2.947 18.678 1.00 89.19 130 GLU A C 1
ATOM 1083 O O . GLU A 1 130 ? -5.697 -3.804 18.906 1.00 89.19 130 GLU A O 1
ATOM 1088 N N . GLU A 1 131 ? -4.351 -2.160 19.640 1.00 85.69 13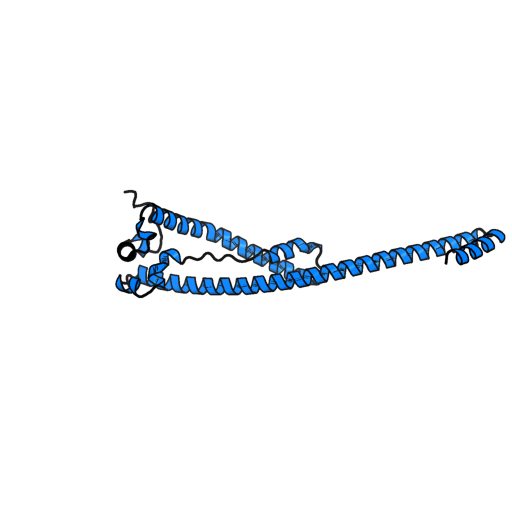1 GLU A N 1
ATOM 1089 C CA . GLU A 1 131 ? -4.714 -2.294 21.062 1.00 85.69 131 GLU A CA 1
ATOM 1090 C C . GLU A 1 131 ? -6.195 -1.992 21.343 1.00 85.69 131 GLU A C 1
ATOM 1092 O O . GLU A 1 131 ? -6.755 -2.424 22.349 1.00 85.69 131 GLU A O 1
ATOM 1097 N N . LEU A 1 132 ? -6.841 -1.242 20.449 1.00 80.69 132 LEU A N 1
ATOM 1098 C CA . LEU A 1 132 ? -8.228 -0.797 20.568 1.00 80.69 132 LEU A CA 1
ATOM 1099 C C . LEU A 1 132 ? -9.195 -1.678 19.771 1.00 80.69 132 LEU A C 1
ATOM 1101 O O . LEU A 1 132 ? -10.411 -1.483 19.851 1.00 80.69 132 LEU A O 1
ATOM 1105 N N . ILE A 1 133 ? -8.671 -2.611 18.978 1.00 78.69 133 ILE A N 1
ATOM 1106 C CA . ILE A 1 133 ? -9.445 -3.425 18.052 1.00 78.69 133 ILE A CA 1
ATOM 1107 C C . ILE A 1 133 ? -9.803 -4.767 18.702 1.00 78.69 133 ILE A C 1
ATOM 1109 O O . ILE A 1 133 ? -8.997 -5.420 19.363 1.00 78.69 133 ILE A O 1
ATOM 1113 N N . SER A 1 134 ? -11.048 -5.200 18.487 1.00 79.31 134 SER A N 1
ATOM 1114 C CA . SER A 1 134 ? -11.556 -6.486 18.973 1.00 79.31 134 SER A CA 1
ATOM 1115 C C . SER A 1 134 ? -10.681 -7.664 18.523 1.00 79.31 134 SER A C 1
ATOM 1117 O O . SER A 1 134 ? -10.179 -7.695 17.396 1.00 79.31 134 SER A O 1
ATOM 1119 N N . SER A 1 135 ? -10.575 -8.690 19.375 1.00 81.06 135 SER A N 1
ATOM 1120 C CA . SER A 1 135 ? -9.785 -9.903 19.118 1.00 81.06 135 SER A CA 1
ATOM 1121 C C . SER A 1 135 ? -10.122 -10.590 17.788 1.00 81.06 135 SER A C 1
ATOM 1123 O O . SER A 1 135 ? -9.249 -11.219 17.192 1.00 81.06 135 SER A O 1
ATOM 1125 N N . LYS A 1 136 ? -11.347 -10.413 17.268 1.00 83.12 136 LYS A N 1
ATOM 1126 C CA . LYS A 1 136 ? -11.771 -10.955 15.965 1.00 83.12 136 LYS A CA 1
ATOM 1127 C C . LYS A 1 136 ? -10.927 -10.474 14.775 1.00 83.12 136 LYS A C 1
ATOM 1129 O O . LYS A 1 13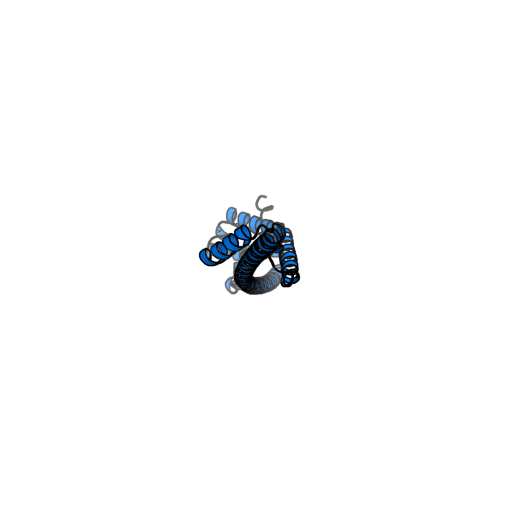6 ? -10.837 -11.193 13.787 1.00 83.12 136 LYS A O 1
ATOM 1134 N N . TYR A 1 137 ? -10.292 -9.302 14.856 1.00 85.00 137 TYR A N 1
ATOM 1135 C CA . TYR A 1 137 ? -9.509 -8.734 13.747 1.00 85.00 137 TYR A CA 1
ATOM 1136 C C . TYR A 1 137 ? -7.996 -8.944 13.889 1.00 85.00 137 TYR A C 1
ATOM 1138 O O . TYR A 1 137 ? -7.241 -8.540 13.009 1.00 85.00 137 TYR A O 1
ATOM 1146 N N . GLN A 1 138 ? -7.530 -9.608 14.949 1.00 87.00 138 GLN A N 1
ATOM 1147 C CA . GLN A 1 138 ? -6.095 -9.811 15.209 1.00 87.00 138 GLN A CA 1
ATOM 1148 C C . GLN A 1 138 ? -5.370 -10.513 14.051 1.00 87.00 138 GLN A C 1
ATOM 1150 O O . GLN A 1 138 ? -4.227 -10.195 13.730 1.00 87.00 138 GLN A O 1
ATOM 1155 N N . THR A 1 139 ? -6.063 -11.417 13.354 1.00 90.06 139 THR A N 1
ATOM 1156 C CA . THR A 1 139 ? -5.517 -12.075 12.158 1.00 90.06 139 THR A CA 1
ATOM 1157 C C . THR A 1 139 ? -5.277 -11.079 11.020 1.00 90.06 139 THR A C 1
ATOM 1159 O O . THR A 1 139 ? -4.228 -11.125 10.385 1.00 90.06 139 THR A O 1
ATOM 1162 N N . ILE A 1 140 ? -6.208 -10.146 10.796 1.00 90.12 140 ILE A N 1
ATOM 1163 C CA . ILE A 1 140 ? -6.077 -9.101 9.770 1.00 90.12 140 ILE A CA 1
ATOM 1164 C C . ILE A 1 140 ? -4.931 -8.151 10.127 1.00 90.12 140 ILE A C 1
ATOM 1166 O O . ILE A 1 140 ? -4.108 -7.854 9.267 1.00 90.12 140 ILE A O 1
ATOM 1170 N N . ILE A 1 141 ? -4.811 -7.747 11.397 1.00 92.12 141 ILE A N 1
ATOM 1171 C CA . ILE A 1 141 ? -3.693 -6.911 11.866 1.00 92.12 141 ILE A CA 1
ATOM 1172 C C . ILE A 1 141 ? -2.348 -7.602 11.640 1.00 92.12 141 ILE A C 1
ATOM 1174 O O . ILE A 1 141 ? -1.402 -6.982 11.154 1.00 92.12 141 ILE A O 1
ATOM 1178 N N . LYS A 1 142 ? -2.255 -8.900 11.944 1.00 93.50 142 LYS A N 1
ATOM 1179 C CA . LYS A 1 142 ? -1.039 -9.676 11.694 1.00 93.50 142 LYS A CA 1
ATOM 1180 C C . LYS A 1 142 ? -0.669 -9.680 10.208 1.00 93.50 142 LYS A C 1
ATOM 1182 O O . LYS A 1 142 ? 0.487 -9.440 9.878 1.00 93.50 142 LYS A O 1
ATOM 1187 N N . ILE A 1 143 ? -1.639 -9.919 9.324 1.00 94.62 143 ILE A N 1
ATOM 1188 C CA . ILE A 1 143 ? -1.422 -9.894 7.868 1.00 94.62 143 ILE A CA 1
ATOM 1189 C C . ILE A 1 143 ? -0.977 -8.500 7.411 1.00 94.62 143 ILE A C 1
ATOM 1191 O O . ILE A 1 143 ? -0.007 -8.390 6.667 1.00 94.62 143 ILE A O 1
ATOM 1195 N N . ALA A 1 144 ? -1.630 -7.441 7.894 1.00 94.88 144 ALA A N 1
ATOM 1196 C CA . ALA A 1 144 ? -1.266 -6.058 7.597 1.00 94.88 144 ALA A CA 1
ATOM 1197 C C . ALA A 1 144 ? 0.191 -5.751 7.981 1.00 94.88 144 ALA A C 1
ATOM 1199 O O . ALA A 1 144 ? 0.934 -5.191 7.180 1.00 94.88 144 ALA A O 1
ATOM 1200 N N . LYS A 1 145 ? 0.633 -6.174 9.172 1.00 95.50 145 LYS A N 1
ATOM 1201 C CA . LYS A 1 145 ? 2.024 -6.004 9.623 1.00 95.50 145 LYS A CA 1
ATOM 1202 C C . LYS A 1 145 ? 3.027 -6.736 8.732 1.00 95.50 145 LYS A C 1
ATOM 1204 O O . LYS A 1 145 ? 4.048 -6.155 8.368 1.00 95.50 145 LYS A O 1
ATOM 1209 N N . GLU A 1 146 ? 2.748 -7.991 8.378 1.00 95.38 146 GLU A N 1
ATOM 1210 C CA . GLU A 1 146 ? 3.619 -8.762 7.479 1.00 95.38 146 GLU A CA 1
ATOM 1211 C C . GLU A 1 146 ? 3.690 -8.130 6.083 1.00 95.38 146 GLU A C 1
ATOM 1213 O O . GLU A 1 146 ? 4.771 -8.037 5.501 1.00 95.38 146 GLU A O 1
ATOM 1218 N N . LEU A 1 147 ? 2.566 -7.617 5.574 1.00 93.50 147 LEU A N 1
ATOM 1219 C CA . LEU A 1 147 ? 2.529 -6.892 4.308 1.00 93.50 147 LEU A CA 1
ATOM 1220 C C . LEU A 1 147 ? 3.407 -5.635 4.360 1.00 93.50 147 LEU A C 1
ATOM 1222 O O . LEU A 1 147 ? 4.271 -5.471 3.504 1.00 93.50 147 LEU A O 1
ATOM 1226 N N . ILE A 1 148 ? 3.255 -4.786 5.381 1.00 94.19 148 ILE A N 1
ATOM 1227 C CA . ILE A 1 148 ? 4.087 -3.581 5.549 1.00 94.19 148 ILE A CA 1
ATOM 1228 C C . ILE A 1 148 ? 5.571 -3.938 5.627 1.00 94.19 148 ILE A C 1
ATOM 1230 O O . ILE A 1 148 ? 6.395 -3.307 4.970 1.00 94.19 148 ILE A O 1
ATOM 1234 N N . LYS A 1 149 ? 5.920 -4.987 6.375 1.00 93.00 149 LYS A N 1
ATOM 1235 C CA . LYS A 1 149 ? 7.300 -5.469 6.462 1.00 93.00 149 LYS A CA 1
ATOM 1236 C C . LYS A 1 149 ? 7.847 -5.889 5.095 1.00 93.00 149 LYS A C 1
ATOM 1238 O O . LYS A 1 149 ? 8.986 -5.553 4.779 1.00 93.00 149 LYS A O 1
ATOM 1243 N N . SER A 1 150 ? 7.049 -6.589 4.288 1.00 88.94 150 SER A N 1
ATOM 1244 C CA . SER A 1 150 ? 7.430 -6.964 2.922 1.00 88.94 150 SER A CA 1
ATOM 1245 C C . SER A 1 150 ? 7.636 -5.743 2.026 1.00 88.94 150 SER A C 1
ATOM 1247 O O . SER A 1 150 ? 8.579 -5.729 1.240 1.00 88.94 150 SER A O 1
ATOM 1249 N N . ILE A 1 151 ? 6.782 -4.722 2.146 1.00 87.94 151 ILE A N 1
ATOM 1250 C CA . ILE A 1 151 ? 6.889 -3.484 1.362 1.00 87.94 151 ILE A CA 1
ATOM 1251 C C . ILE A 1 151 ? 8.174 -2.731 1.730 1.00 87.94 151 ILE A C 1
ATOM 1253 O O . ILE A 1 151 ? 8.962 -2.407 0.849 1.00 87.94 151 ILE A O 1
ATOM 1257 N N . ILE A 1 152 ? 8.439 -2.540 3.027 1.00 86.56 152 ILE A N 1
ATOM 1258 C CA . ILE A 1 152 ? 9.650 -1.857 3.513 1.00 86.56 152 ILE A CA 1
ATOM 1259 C C . ILE A 1 152 ? 10.920 -2.599 3.084 1.00 86.56 152 ILE A C 1
ATOM 1261 O O . ILE A 1 152 ? 11.909 -1.974 2.705 1.00 86.56 152 ILE A O 1
ATOM 1265 N N . TYR A 1 153 ? 10.910 -3.933 3.156 1.00 84.25 153 TYR A N 1
ATOM 1266 C CA . TYR A 1 153 ? 12.050 -4.733 2.717 1.00 84.25 153 TYR A CA 1
ATOM 1267 C C . TYR A 1 153 ? 12.338 -4.526 1.226 1.00 84.25 153 TYR A C 1
ATOM 1269 O O . TYR A 1 153 ? 13.491 -4.296 0.862 1.00 84.25 153 TYR A O 1
ATOM 1277 N N . ASN A 1 154 ? 11.300 -4.539 0.384 1.00 79.56 154 ASN A N 1
ATOM 1278 C CA . ASN A 1 154 ? 11.448 -4.274 -1.044 1.00 79.56 154 ASN A CA 1
ATOM 1279 C C . ASN A 1 154 ? 12.005 -2.865 -1.296 1.00 79.56 154 ASN A C 1
ATOM 1281 O O . ASN A 1 154 ? 13.009 -2.744 -1.996 1.00 79.56 154 ASN A O 1
ATOM 1285 N N . ASP A 1 155 ? 11.449 -1.832 -0.653 1.00 79.31 155 ASP A N 1
ATOM 1286 C CA . ASP A 1 155 ? 11.928 -0.446 -0.782 1.00 79.31 155 ASP A CA 1
ATOM 1287 C C . ASP A 1 155 ? 13.422 -0.318 -0.445 1.00 79.31 155 ASP A C 1
ATOM 1289 O O . ASP A 1 155 ? 14.177 0.333 -1.169 1.00 79.31 155 ASP A O 1
ATOM 1293 N N . TYR A 1 156 ? 13.874 -0.983 0.624 1.00 77.25 156 TYR A N 1
ATOM 1294 C CA . TYR A 1 156 ? 15.284 -0.995 1.016 1.00 77.25 156 TYR A CA 1
ATOM 1295 C C . TYR A 1 156 ? 16.176 -1.670 -0.035 1.00 77.25 156 TYR A C 1
ATOM 1297 O O . TYR A 1 156 ? 17.265 -1.185 -0.340 1.00 77.25 156 TYR A O 1
ATOM 1305 N N . THR A 1 157 ? 15.723 -2.786 -0.614 1.00 74.88 157 THR A N 1
ATOM 1306 C CA . THR A 1 157 ? 16.482 -3.482 -1.666 1.00 74.88 157 THR A CA 1
ATOM 1307 C C . THR A 1 157 ? 16.482 -2.742 -3.004 1.00 74.88 157 THR A C 1
ATOM 1309 O O . THR A 1 157 ? 17.439 -2.868 -3.769 1.00 74.88 157 THR A O 1
ATOM 1312 N N . GLU A 1 158 ? 15.449 -1.945 -3.284 1.00 76.56 158 GLU A N 1
ATOM 1313 C CA . GLU A 1 158 ? 15.333 -1.160 -4.514 1.00 76.56 158 GLU A CA 1
ATOM 1314 C C . GLU A 1 158 ? 16.069 0.184 -4.441 1.00 76.56 158 GLU A C 1
ATOM 1316 O O . GLU A 1 158 ? 16.430 0.743 -5.479 1.00 76.56 158 GLU A O 1
ATOM 1321 N N . GLU A 1 159 ? 16.349 0.713 -3.247 1.00 78.69 159 GLU A N 1
ATOM 1322 C CA . GLU A 1 159 ? 16.993 2.021 -3.079 1.00 78.69 159 GLU A CA 1
ATOM 1323 C C . GLU A 1 159 ? 18.345 2.153 -3.818 1.00 78.69 159 GLU A C 1
ATOM 1325 O O . GLU A 1 159 ? 18.550 3.152 -4.516 1.00 78.69 159 GLU A O 1
ATOM 1330 N N . PRO A 1 160 ? 19.265 1.166 -3.776 1.00 79.50 160 PRO A N 1
ATOM 1331 C CA . PRO A 1 160 ? 20.514 1.240 -4.533 1.00 79.50 160 PRO A CA 1
ATOM 1332 C C . PRO A 1 160 ? 20.291 1.256 -6.049 1.00 79.50 160 PRO A C 1
ATOM 1334 O O . PRO A 1 160 ? 20.951 2.015 -6.757 1.00 79.50 160 PRO A O 1
ATOM 1337 N N . LEU A 1 161 ? 19.342 0.457 -6.547 1.00 75.12 161 LEU A N 1
ATOM 1338 C CA . LEU A 1 161 ? 18.959 0.414 -7.963 1.00 75.12 161 LEU A CA 1
ATOM 1339 C C . LEU A 1 161 ? 18.366 1.749 -8.412 1.00 75.12 161 LEU A C 1
ATOM 1341 O O . LEU A 1 161 ? 18.724 2.272 -9.468 1.00 75.12 161 LEU A O 1
ATOM 1345 N N . LYS A 1 162 ? 17.510 2.335 -7.576 1.00 77.56 162 LYS A N 1
ATOM 1346 C CA . LYS A 1 162 ? 16.936 3.664 -7.765 1.00 77.56 162 LYS A CA 1
ATOM 1347 C C . LYS A 1 162 ? 18.015 4.740 -7.839 1.00 77.56 162 LYS A C 1
ATOM 1349 O O . LYS A 1 162 ? 18.021 5.535 -8.777 1.00 77.56 162 LYS A O 1
ATOM 1354 N N . ASN A 1 163 ? 18.921 4.765 -6.865 1.00 80.44 163 ASN A N 1
ATOM 1355 C CA . ASN A 1 163 ? 20.003 5.745 -6.803 1.00 80.44 163 ASN A CA 1
ATOM 1356 C C . ASN A 1 163 ? 20.945 5.598 -8.000 1.00 80.44 163 ASN A C 1
ATOM 1358 O O . ASN A 1 163 ? 21.345 6.593 -8.602 1.00 80.44 163 ASN A O 1
ATOM 1362 N N . PHE A 1 164 ? 21.239 4.360 -8.395 1.00 77.69 164 PHE A N 1
ATOM 1363 C CA . PHE A 1 164 ? 21.996 4.066 -9.603 1.00 77.69 164 PHE A CA 1
ATOM 1364 C C . PHE A 1 164 ? 21.287 4.591 -10.859 1.00 77.69 164 PHE A C 1
ATOM 1366 O O . PHE A 1 164 ? 21.896 5.305 -11.655 1.00 77.69 164 PHE A O 1
ATOM 1373 N N . PHE A 1 165 ? 20.002 4.285 -11.039 1.00 77.12 165 PHE A N 1
ATOM 1374 C CA . PHE A 1 165 ? 19.242 4.716 -12.209 1.00 77.12 165 PHE A CA 1
ATOM 1375 C C . PHE A 1 165 ? 19.149 6.245 -12.304 1.00 77.12 165 PHE A C 1
ATOM 1377 O O . PHE A 1 165 ? 19.563 6.820 -13.312 1.00 77.12 165 PHE A O 1
ATOM 1384 N N . TYR A 1 166 ? 18.672 6.920 -11.252 1.00 78.62 166 TYR A N 1
ATOM 1385 C CA . TYR A 1 166 ? 18.522 8.377 -11.275 1.00 78.62 166 TYR A CA 1
ATOM 1386 C C . TYR A 1 166 ? 19.857 9.102 -11.348 1.00 78.62 166 TYR A C 1
ATOM 1388 O O . TYR A 1 166 ? 19.968 10.045 -12.121 1.00 78.62 166 TYR A O 1
ATOM 1396 N N . GLY A 1 167 ? 20.893 8.621 -10.656 1.00 80.12 167 GLY A N 1
ATOM 1397 C CA . GLY A 1 167 ? 22.227 9.211 -10.762 1.00 80.12 167 GLY A CA 1
ATOM 1398 C C . GLY A 1 167 ? 22.755 9.210 -12.200 1.00 80.12 167 GLY A C 1
ATOM 1399 O O . GLY A 1 167 ? 23.386 10.173 -12.636 1.00 80.12 167 GLY A O 1
ATOM 1400 N N . ASN A 1 168 ? 22.446 8.172 -12.980 1.00 77.88 168 ASN A N 1
ATOM 1401 C CA . ASN A 1 168 ? 22.803 8.139 -14.395 1.00 77.88 168 ASN A CA 1
ATOM 1402 C C . ASN A 1 168 ? 21.942 9.053 -15.263 1.00 77.88 168 ASN A C 1
ATOM 1404 O O . ASN A 1 168 ? 22.477 9.702 -16.160 1.00 77.88 168 ASN A O 1
ATOM 1408 N N . ILE A 1 169 ? 20.634 9.125 -15.012 1.00 78.88 169 ILE A N 1
ATOM 1409 C CA . ILE A 1 169 ? 19.753 10.053 -15.730 1.00 78.88 169 ILE A CA 1
ATOM 1410 C C . ILE A 1 169 ? 20.162 11.503 -15.447 1.00 78.88 169 ILE A C 1
ATOM 1412 O O . ILE A 1 169 ? 20.303 12.281 -16.387 1.00 78.88 169 ILE A O 1
ATOM 1416 N N . ASP A 1 170 ? 20.460 11.851 -14.198 1.00 82.00 170 ASP A N 1
ATOM 1417 C CA . ASP A 1 170 ? 20.936 13.178 -13.798 1.00 82.00 170 ASP A CA 1
ATOM 1418 C C . ASP A 1 170 ? 22.278 13.519 -14.447 1.00 82.00 170 ASP A C 1
ATOM 1420 O O . ASP A 1 170 ? 22.462 14.622 -14.976 1.00 82.00 170 ASP A O 1
ATOM 1424 N N . PHE A 1 171 ? 23.207 12.558 -14.479 1.00 81.31 171 PHE A N 1
ATOM 1425 C CA . PHE A 1 171 ? 24.472 12.715 -15.190 1.00 81.31 171 PHE A CA 1
ATOM 1426 C C . PHE A 1 171 ? 24.243 12.987 -16.684 1.00 81.31 171 PHE A C 1
ATOM 1428 O O . PHE A 1 171 ? 24.812 13.930 -17.239 1.00 81.31 171 PHE A O 1
ATOM 1435 N N . LEU A 1 172 ? 23.400 12.182 -17.334 1.00 80.31 172 LEU A N 1
ATOM 1436 C CA . LEU A 1 172 ? 23.058 12.330 -18.745 1.00 80.31 172 LEU A CA 1
ATOM 1437 C C . LEU A 1 172 ? 22.411 13.688 -19.027 1.00 80.31 172 LEU A C 1
ATOM 1439 O O . LEU A 1 172 ? 22.822 14.377 -19.955 1.00 80.31 172 LEU A O 1
ATOM 1443 N N . MET A 1 173 ? 21.452 14.115 -18.209 1.00 81.44 173 MET A N 1
ATOM 1444 C CA . MET A 1 173 ? 20.800 15.418 -18.362 1.00 81.44 173 MET A CA 1
ATOM 1445 C C . MET A 1 173 ? 21.781 16.582 -18.180 1.00 81.44 173 MET A C 1
ATOM 1447 O O . MET A 1 173 ? 21.679 17.581 -18.892 1.00 81.44 173 MET A O 1
ATOM 1451 N N . SER A 1 174 ? 22.755 16.441 -17.277 1.00 84.31 174 SER A N 1
ATOM 1452 C CA . SER A 1 174 ? 23.742 17.489 -16.986 1.00 84.31 174 SER A CA 1
ATOM 1453 C C . SER A 1 174 ? 24.833 17.609 -18.055 1.00 84.31 174 SER A C 1
ATOM 1455 O O . SER A 1 174 ? 25.310 18.709 -18.322 1.00 84.31 174 SER A O 1
ATOM 1457 N N . ASN A 1 175 ? 25.229 16.499 -18.686 1.00 82.75 175 ASN A N 1
ATOM 1458 C CA . ASN A 1 175 ? 26.361 16.467 -19.624 1.00 82.75 175 ASN A CA 1
ATOM 1459 C C . ASN A 1 175 ? 25.934 16.366 -21.095 1.00 82.75 175 ASN A C 1
ATOM 1461 O O . ASN A 1 175 ? 26.691 16.717 -21.997 1.00 82.75 175 ASN A O 1
ATOM 1465 N N . CYS A 1 176 ? 24.717 15.898 -21.363 1.00 84.56 176 CYS A N 1
ATOM 1466 C CA . CYS A 1 176 ? 24.175 15.698 -22.701 1.00 84.56 176 CYS A CA 1
ATOM 1467 C C . CYS A 1 176 ? 22.856 16.463 -22.836 1.00 84.56 176 CYS A C 1
ATOM 1469 O O . CYS A 1 176 ? 21.778 15.879 -22.833 1.00 84.56 176 CYS A O 1
ATOM 1471 N N . LEU A 1 177 ? 22.931 17.787 -23.013 1.00 82.44 177 LEU A N 1
ATOM 1472 C CA . LEU A 1 177 ? 21.749 18.666 -23.093 1.00 82.44 177 LEU A CA 1
ATOM 1473 C C . LEU A 1 177 ? 20.705 18.225 -24.140 1.00 82.44 177 LEU A C 1
ATOM 1475 O O . LEU A 1 177 ? 19.528 18.543 -24.005 1.00 82.44 177 LEU A O 1
ATOM 1479 N N . TRP A 1 178 ? 21.113 17.500 -25.185 1.00 86.62 178 TRP A N 1
ATOM 1480 C CA . TRP A 1 178 ? 20.217 16.950 -26.211 1.00 86.62 178 TRP A CA 1
ATOM 1481 C C . TRP A 1 178 ? 19.327 15.793 -25.697 1.00 86.62 178 TRP A C 1
ATOM 1483 O O . TRP A 1 178 ? 18.264 15.540 -26.259 1.00 86.62 178 TRP A O 1
ATOM 1493 N N . ILE A 1 179 ? 19.675 15.132 -24.588 1.00 84.25 179 ILE A N 1
ATOM 1494 C CA . ILE A 1 179 ? 18.844 14.088 -23.952 1.00 84.25 179 ILE A CA 1
ATOM 1495 C C . ILE A 1 179 ? 17.546 14.653 -23.374 1.00 84.25 179 ILE A C 1
ATOM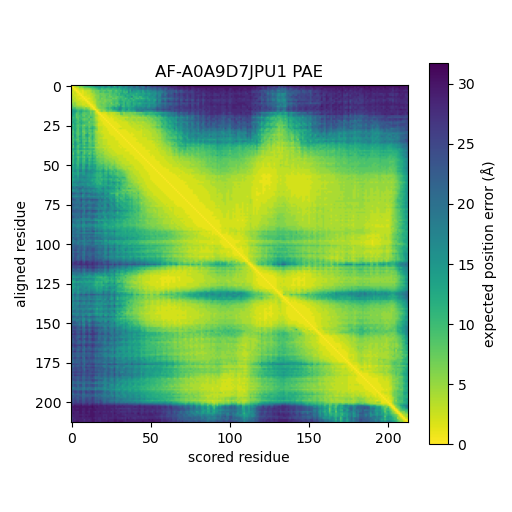 1497 O O . ILE A 1 179 ? 16.538 13.953 -23.331 1.00 84.25 179 ILE A O 1
ATOM 1501 N N . ALA A 1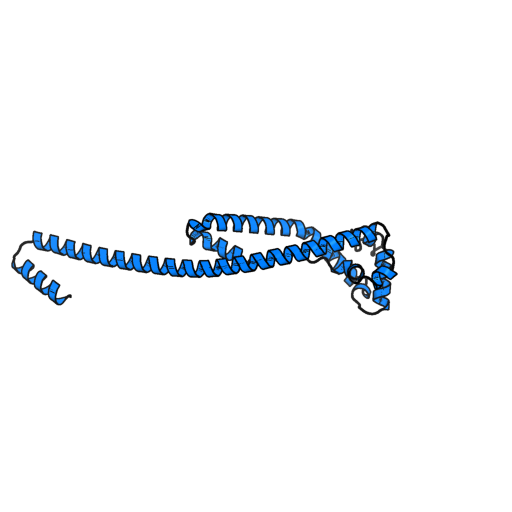 180 ? 17.536 15.917 -22.956 1.00 81.00 180 ALA A N 1
ATOM 1502 C CA . ALA A 1 180 ? 16.349 16.548 -22.383 1.00 81.00 180 ALA A CA 1
ATOM 1503 C C . ALA A 1 180 ? 15.459 17.236 -23.435 1.00 81.00 180 ALA A C 1
ATOM 1505 O O . ALA A 1 180 ? 14.312 17.573 -23.149 1.00 81.00 180 ALA A O 1
ATOM 1506 N N . LYS A 1 181 ? 15.959 17.459 -24.658 1.00 86.75 181 LYS A N 1
ATOM 1507 C CA . LYS A 1 181 ? 15.261 18.262 -25.671 1.00 86.75 181 LYS A CA 1
ATOM 1508 C C . LYS A 1 181 ? 14.424 17.420 -26.625 1.00 86.75 181 LYS A C 1
ATOM 1510 O O . LYS A 1 181 ? 14.853 16.359 -27.066 1.00 86.75 181 LYS A O 1
ATOM 1515 N N . ALA A 1 182 ? 13.251 17.933 -26.984 1.00 85.12 182 ALA A N 1
ATOM 1516 C CA . ALA A 1 182 ? 12.311 17.276 -27.891 1.00 85.12 182 ALA A CA 1
ATOM 1517 C C . ALA A 1 182 ? 12.454 17.709 -29.367 1.00 85.12 182 ALA A C 1
ATOM 1519 O O . ALA A 1 182 ? 11.618 17.343 -30.188 1.00 85.12 182 ALA A O 1
ATOM 1520 N N . ASP A 1 183 ? 13.474 18.500 -29.725 1.00 92.19 183 ASP A N 1
ATOM 1521 C CA . ASP A 1 183 ? 13.723 18.868 -31.123 1.00 92.19 183 ASP A CA 1
ATOM 1522 C C . ASP A 1 183 ? 14.304 17.700 -31.936 1.00 92.19 183 ASP A C 1
ATOM 1524 O O . ASP A 1 183 ? 15.015 16.845 -31.405 1.00 92.19 183 ASP A O 1
ATOM 1528 N N . SER A 1 184 ? 14.016 17.678 -33.243 1.00 89.50 184 SER A N 1
ATOM 1529 C CA . SER A 1 184 ? 14.430 16.591 -34.144 1.00 89.50 184 SER A CA 1
ATOM 1530 C C . SER A 1 184 ? 15.943 16.307 -34.118 1.00 89.50 184 SER A C 1
ATOM 1532 O O . SER A 1 184 ? 16.296 15.135 -33.981 1.00 89.50 184 SER A O 1
ATOM 1534 N N . PRO A 1 185 ? 16.848 17.311 -34.173 1.00 91.38 185 PRO A N 1
ATOM 1535 C CA . PRO A 1 185 ? 18.291 17.064 -34.056 1.00 91.38 185 PRO A CA 1
ATOM 1536 C C . PRO A 1 185 ? 18.696 16.390 -32.740 1.00 91.38 185 PRO A C 1
ATOM 1538 O O . PRO A 1 185 ? 19.577 15.530 -32.710 1.00 91.38 185 PRO A O 1
ATOM 1541 N N . SER A 1 186 ? 18.067 16.782 -31.633 1.00 90.19 186 SER A N 1
ATOM 1542 C CA . SER A 1 186 ? 18.335 16.203 -30.317 1.00 90.19 186 SER A CA 1
ATOM 1543 C C . SER A 1 186 ? 17.806 14.772 -30.186 1.00 90.19 186 SER A C 1
ATOM 1545 O O . SER A 1 186 ? 18.462 13.930 -29.569 1.00 90.19 186 SER A O 1
ATOM 1547 N N . ILE A 1 187 ? 16.658 14.472 -30.798 1.00 87.56 187 ILE A N 1
ATOM 1548 C CA . ILE A 1 187 ? 16.099 13.115 -30.882 1.00 87.56 187 ILE A CA 1
ATOM 1549 C C . ILE A 1 187 ? 17.006 12.204 -31.720 1.00 87.56 187 ILE A C 1
ATOM 1551 O O . ILE A 1 187 ? 17.333 11.104 -31.283 1.00 87.56 187 ILE A O 1
ATOM 1555 N N . GLU A 1 188 ? 17.475 12.674 -32.875 1.00 89.38 188 GLU A N 1
ATOM 1556 C CA . GLU A 1 188 ? 18.386 11.917 -33.741 1.00 89.38 188 GLU A CA 1
ATOM 1557 C C . GLU A 1 188 ? 19.700 11.575 -33.030 1.00 89.38 188 GLU A C 1
ATOM 1559 O O . GLU A 1 188 ? 20.102 10.411 -32.986 1.00 89.38 188 GLU A O 1
ATOM 1564 N N . LYS A 1 189 ? 20.322 12.565 -32.371 1.00 89.75 189 LYS A N 1
ATOM 1565 C CA . LYS A 1 189 ? 21.516 12.337 -31.539 1.00 89.75 189 LYS A CA 1
ATOM 1566 C C . LYS A 1 189 ? 21.271 11.304 -30.445 1.00 89.75 189 LYS A C 1
ATOM 1568 O O . LYS A 1 189 ? 22.154 10.500 -30.156 1.00 89.75 189 LYS A O 1
ATOM 1573 N N . ARG A 1 190 ? 20.076 11.305 -29.855 1.00 88.06 190 ARG A N 1
ATOM 1574 C CA . ARG A 1 190 ? 19.697 10.366 -28.802 1.00 88.06 190 ARG A CA 1
ATOM 1575 C C . ARG A 1 190 ? 19.555 8.943 -29.308 1.00 88.06 190 ARG A C 1
ATOM 1577 O O . ARG A 1 190 ? 20.113 8.037 -28.700 1.00 88.06 190 ARG A O 1
ATOM 1584 N N . TYR A 1 191 ? 18.863 8.745 -30.420 1.00 88.75 191 TYR A N 1
ATOM 1585 C CA . TYR A 1 191 ? 18.712 7.412 -30.995 1.00 88.75 191 TYR A CA 1
ATOM 1586 C C . TYR A 1 191 ? 20.037 6.871 -31.519 1.00 88.75 191 TYR A C 1
ATOM 1588 O O . TYR A 1 191 ? 20.327 5.696 -31.318 1.00 88.75 191 TYR A O 1
ATOM 1596 N N . HIS A 1 192 ? 20.884 7.729 -32.093 1.00 88.19 192 HIS A N 1
ATOM 1597 C CA . HIS A 1 192 ? 22.243 7.342 -32.450 1.00 88.19 192 HIS A CA 1
ATOM 1598 C C . HIS A 1 192 ? 23.047 6.916 -31.214 1.00 88.19 192 HIS A C 1
ATOM 1600 O O . HIS A 1 192 ? 23.662 5.855 -31.222 1.00 88.19 192 HIS A O 1
ATOM 1606 N N . PHE A 1 193 ? 23.001 7.690 -30.124 1.00 86.44 193 PHE A N 1
ATOM 1607 C CA . PHE A 1 193 ? 23.647 7.321 -28.861 1.00 86.44 193 PHE A CA 1
ATOM 1608 C C . PHE A 1 193 ? 23.183 5.945 -28.356 1.00 86.44 193 PHE A C 1
ATOM 1610 O O . PHE A 1 193 ? 24.023 5.130 -27.981 1.00 86.44 193 PHE A O 1
ATOM 1617 N N . PHE A 1 194 ? 21.882 5.648 -28.425 1.00 84.69 194 PHE A N 1
ATOM 1618 C CA . PHE A 1 194 ? 21.317 4.370 -27.980 1.00 84.69 194 PHE A CA 1
ATOM 1619 C C . PHE A 1 194 ? 21.818 3.143 -28.751 1.00 84.69 194 PHE A C 1
ATOM 1621 O O . PHE A 1 194 ? 21.894 2.059 -28.183 1.00 84.69 194 PHE A O 1
ATOM 1628 N N . ILE A 1 195 ? 22.193 3.289 -30.020 1.00 83.88 195 ILE A N 1
ATOM 1629 C CA . ILE A 1 195 ? 22.727 2.168 -30.809 1.00 83.88 195 ILE A CA 1
ATOM 1630 C C . ILE A 1 195 ? 24.257 2.097 -30.790 1.00 83.88 195 ILE A C 1
ATOM 1632 O O . ILE A 1 195 ? 24.823 1.032 -31.024 1.00 83.88 195 ILE A O 1
ATOM 1636 N N . THR A 1 196 ? 24.946 3.211 -30.527 1.00 84.62 196 THR A N 1
ATOM 1637 C CA . THR A 1 196 ? 26.415 3.253 -30.595 1.00 84.62 196 THR A CA 1
ATOM 1638 C C . THR A 1 196 ? 27.113 3.155 -29.246 1.00 84.62 196 THR A C 1
ATOM 1640 O O . THR A 1 196 ? 28.261 2.720 -29.202 1.00 84.62 196 THR A O 1
ATOM 1643 N N . ASP A 1 197 ? 26.471 3.563 -28.148 1.00 84.38 197 ASP A N 1
ATOM 1644 C CA . ASP A 1 197 ? 27.110 3.533 -26.831 1.00 84.38 197 ASP A CA 1
ATOM 1645 C C . ASP A 1 197 ? 27.081 2.124 -26.222 1.00 84.38 197 ASP A C 1
ATOM 1647 O O . ASP A 1 197 ? 26.033 1.560 -25.912 1.00 84.38 197 ASP A O 1
ATOM 1651 N N . GLU A 1 198 ? 28.266 1.555 -26.024 1.00 78.69 198 GLU A N 1
ATOM 1652 C CA . GLU A 1 198 ? 28.452 0.212 -25.467 1.00 78.69 198 GLU A CA 1
ATOM 1653 C C . GLU A 1 198 ? 27.934 0.058 -24.029 1.00 78.69 198 GLU A C 1
ATOM 1655 O O . GLU A 1 198 ? 27.541 -1.044 -23.645 1.00 78.69 198 GLU A O 1
ATOM 1660 N N . ASN A 1 199 ? 27.938 1.123 -23.217 1.00 74.31 199 ASN A N 1
ATOM 1661 C CA . ASN A 1 199 ? 27.474 1.042 -21.828 1.00 74.31 199 ASN A CA 1
ATOM 1662 C C . ASN A 1 199 ? 25.947 1.060 -21.778 1.00 74.31 199 ASN A C 1
ATOM 1664 O O . ASN A 1 199 ? 25.345 0.285 -21.037 1.00 74.31 199 ASN A O 1
ATOM 1668 N N . TYR A 1 200 ? 25.323 1.891 -22.615 1.00 77.56 200 TYR A N 1
ATOM 1669 C CA . TYR A 1 200 ? 23.883 1.859 -22.817 1.00 77.56 200 TYR A CA 1
ATOM 1670 C C . TYR A 1 200 ? 23.428 0.494 -23.359 1.00 77.56 200 TYR A C 1
ATOM 1672 O O . TYR A 1 200 ? 22.531 -0.116 -22.776 1.00 77.56 200 TYR A O 1
ATOM 1680 N N . LYS A 1 201 ? 24.088 -0.038 -24.402 1.00 75.12 201 LYS A N 1
ATOM 1681 C CA . LYS A 1 201 ? 23.732 -1.342 -24.992 1.00 75.12 201 LYS A CA 1
ATOM 1682 C C . LYS A 1 201 ? 23.826 -2.502 -24.007 1.00 75.12 201 LYS A C 1
ATOM 1684 O O . LYS A 1 201 ? 22.984 -3.386 -24.043 1.00 75.12 201 LYS A O 1
ATOM 1689 N N . LYS A 1 202 ? 24.812 -2.502 -23.104 1.00 69.69 202 LYS A N 1
ATOM 1690 C CA . LYS A 1 202 ? 24.995 -3.564 -22.095 1.00 69.69 202 LYS A CA 1
ATOM 1691 C C . LYS A 1 202 ? 24.011 -3.483 -20.923 1.00 69.69 202 LYS A C 1
ATOM 1693 O O . LYS A 1 202 ? 24.153 -4.247 -19.974 1.00 69.69 202 LYS A O 1
ATOM 1698 N N . GLY A 1 203 ? 23.031 -2.576 -20.964 1.00 62.53 203 GLY A N 1
ATOM 1699 C CA . GLY A 1 203 ? 21.952 -2.485 -19.974 1.00 62.53 203 GLY A CA 1
ATOM 1700 C C . GLY A 1 203 ? 22.379 -1.958 -18.600 1.00 62.53 203 GLY A C 1
ATOM 1701 O O . GLY A 1 203 ? 21.537 -1.784 -17.723 1.00 62.53 203 GLY A O 1
ATOM 1702 N N . TYR A 1 204 ? 23.663 -1.648 -18.405 1.00 54.88 204 TYR A N 1
ATOM 1703 C CA . TYR A 1 204 ? 24.186 -1.073 -17.173 1.00 54.88 204 TYR A CA 1
ATOM 1704 C C . TYR A 1 204 ? 24.624 0.352 -17.452 1.00 54.88 204 TYR A C 1
ATOM 1706 O O . TYR A 1 204 ? 25.713 0.594 -17.967 1.00 54.88 204 TYR A O 1
ATOM 1714 N N . LEU A 1 205 ? 23.751 1.289 -17.084 1.00 61.28 205 LEU A N 1
ATOM 1715 C CA . LEU A 1 205 ? 24.018 2.719 -17.041 1.00 61.28 205 LEU A CA 1
ATOM 1716 C C . LEU A 1 205 ? 25.295 2.994 -16.211 1.00 61.28 205 LEU A C 1
ATOM 1718 O O . LEU A 1 205 ? 25.246 3.256 -15.019 1.00 61.28 205 LEU A O 1
ATOM 1722 N N . ILE A 1 206 ? 26.473 2.898 -16.816 1.00 54.50 206 ILE A N 1
ATOM 1723 C CA . ILE A 1 206 ? 27.735 3.422 -16.283 1.00 54.50 206 ILE A CA 1
ATOM 1724 C C . ILE A 1 206 ? 28.208 4.444 -17.304 1.00 54.50 206 ILE A C 1
ATOM 1726 O O . ILE A 1 206 ? 29.204 4.262 -17.999 1.00 54.50 206 ILE A O 1
ATOM 1730 N N . ILE A 1 207 ? 27.425 5.509 -17.459 1.00 54.12 2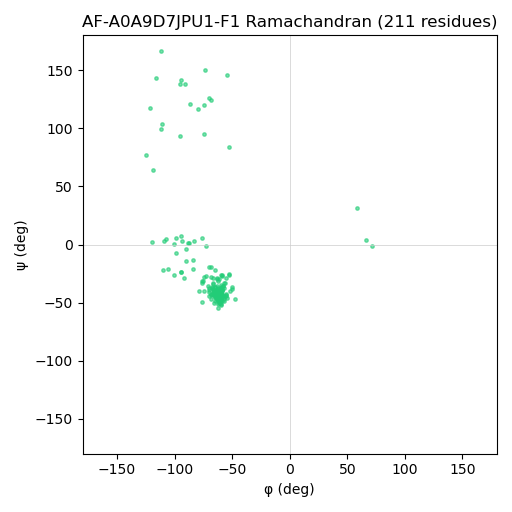07 ILE A N 1
ATOM 1731 C CA . ILE A 1 207 ? 27.724 6.538 -18.459 1.00 54.12 207 ILE A CA 1
ATOM 1732 C C . ILE A 1 207 ? 28.580 7.646 -17.822 1.00 54.12 207 ILE A C 1
ATOM 1734 O O . ILE A 1 207 ? 29.464 8.210 -18.466 1.00 54.12 207 ILE A O 1
ATOM 1738 N N . GLY A 1 208 ? 28.420 7.866 -16.510 1.00 47.06 208 GLY A N 1
ATOM 1739 C CA . GLY A 1 208 ? 29.095 8.930 -15.765 1.00 47.06 208 GLY A CA 1
ATOM 1740 C C . GLY A 1 208 ? 30.621 8.842 -15.662 1.00 47.06 208 GLY A C 1
ATOM 1741 O O . GLY A 1 208 ? 31.300 9.863 -15.706 1.00 47.06 208 GLY A O 1
ATOM 1742 N N . GLN A 1 209 ? 31.189 7.639 -15.543 1.00 48.50 209 GLN A N 1
ATOM 1743 C CA . GLN A 1 209 ? 32.614 7.480 -15.203 1.00 48.50 209 GLN A CA 1
ATOM 1744 C C . GLN A 1 209 ? 33.583 7.579 -16.394 1.00 48.50 209 GLN A C 1
ATOM 1746 O O . GLN A 1 209 ? 34.788 7.691 -16.177 1.00 48.50 209 GLN A O 1
ATOM 1751 N N . LYS A 1 210 ? 33.104 7.525 -17.646 1.00 49.94 210 LYS A N 1
ATOM 1752 C CA . LYS A 1 210 ? 33.981 7.517 -18.837 1.00 49.94 210 LYS A CA 1
ATOM 1753 C C . LYS A 1 210 ? 33.945 8.784 -19.683 1.00 49.94 210 LYS A C 1
ATOM 1755 O O . LYS A 1 210 ? 34.935 9.046 -20.347 1.00 49.94 210 LYS A O 1
ATOM 1760 N N . LEU A 1 211 ? 32.888 9.593 -19.616 1.00 47.41 211 LEU A N 1
ATOM 1761 C CA . LEU A 1 211 ? 32.817 10.875 -20.338 1.00 47.41 211 LEU A CA 1
ATOM 1762 C C . LEU A 1 211 ? 33.720 11.974 -19.734 1.00 47.41 211 LEU A C 1
ATOM 1764 O O . LEU A 1 211 ? 33.777 13.079 -20.261 1.00 47.41 211 LEU A O 1
ATOM 1768 N N . GLN A 1 212 ? 34.424 11.673 -18.636 1.00 43.47 212 GLN A N 1
ATOM 1769 C CA . GLN A 1 212 ? 35.462 12.518 -18.027 1.00 43.47 212 GLN A CA 1
ATOM 1770 C C . GLN A 1 212 ? 36.895 12.183 -18.499 1.00 43.47 212 GLN A C 1
ATOM 1772 O O . GLN A 1 212 ? 37.847 12.776 -17.993 1.00 43.47 212 GLN A O 1
ATOM 1777 N N . LYS A 1 213 ? 37.068 11.232 -19.428 1.00 39.41 213 LYS A N 1
ATOM 1778 C CA . LYS A 1 213 ? 38.339 10.963 -20.123 1.00 39.41 213 LYS A CA 1
ATOM 1779 C C . LYS A 1 213 ? 38.239 11.402 -21.574 1.00 39.41 213 LYS A C 1
ATOM 1781 O O . LYS A 1 213 ? 39.270 11.893 -22.078 1.00 39.41 213 LYS A O 1
#

Mean predicted aligned error: 10.3 Å

Foldseek 3Di:
DVVVVVVVQVVVVVVVDPVVVVVVVVVVVVVVVVVVVVVVVVVVVVVLVVVVVVLVVLVVVVVVLVVVLVVLVVVLVVLVVVLVVLLVCLLVLVDDLVCLVVDVCNVCSLPSNDDRDGDLVSLVVSLVCQVVDDPVCVVVSVVSVVVVVVVVVVCVVCVVVVCQSVVLVVLCVVPPVLVPDPDPVSSSVSSVCSNPPPCNSNVRSPPNPPVVD

Sequence (213 aa):
MIKFFRKIRRKILDEGSLKRYIIYAIGEIILVVIGILIAVQLNNWNQERIRNAELEVLLDKVEEDLIQNIKATSDAIEIYYINDSLTRKIINEEVTIKDYYNDKMLGNLLFRNQLLRLNTENINKLIEKEELISSKYQTIIKIAKELIKSIIYNDYTEEPLKNFFYGNIDFLMSNCLWIAKADSPSIEKRYHFFITDENYKKGYLIIGQKLQK

Radius of gyration: 35.96 Å; Cα contacts (8 Å, |Δi|>4): 100; chains: 1; bounding box: 80×31×105 Å

Secondary structure (DSSP, 8-state):
-HHHHHHHHHHHHHTT-HHHHHHHHHHHHHHHHHHHHHHHHHHHHHHHHHHHHHHHHHHHHHHHHHHHHHHHHHHHHHHHHHHHHHHHHHHTT---HHHHHH-HHHHTGGG--PPP----HHHHHHHHTGGGS-GGGHHHHHHHHHHHHHHHHHHHHHHHHHHHHHHHHHHHHHH-GGGS--SHHHHHHHHHHHHH-HHHHTT----TTTTT-

pLDDT: mean 83.65, std 11.44, range [39.41, 97.38]